Protein AF-A0A7J6HHI7-F1 (afdb_monomer_lite)

Radius of gyration: 23.5 Å; chains: 1; bounding box: 49×35×71 Å

Organism: Cannabis sativa (NCBI:txid3483)

Sequence (195 aa):
MAEAFLTVLLENLSSLLQNQIGILLGIDKEMQRICSMLSTIVVVIEDAEERQLSDRSIKNWLQKLIDVSSELEDILDDCCEMEAFRLELGNLDKVRRPKEARFANLSGKRNLKRLHLSWNTNENESEDNAKDVLEALAPSTGLTELNIQGYKGCENLSSLPTSIQMLTNLKKLSIEMCPNLEKRCEKEVGAISVY

Structure (mmCIF, N/CA/C/O backbone):
data_AF-A0A7J6HHI7-F1
#
_entry.id   AF-A0A7J6HHI7-F1
#
loop_
_atom_site.group_PDB
_atom_site.id
_atom_site.type_symbol
_atom_site.label_atom_id
_atom_site.label_alt_id
_atom_site.label_comp_id
_atom_site.label_asym_id
_atom_site.label_entity_id
_atom_site.label_seq_id
_atom_site.pdbx_PDB_ins_code
_atom_site.Cartn_x
_atom_site.Cartn_y
_atom_site.Cartn_z
_atom_site.occupancy
_atom_site.B_iso_or_equiv
_atom_site.auth_seq_id
_atom_site.auth_comp_id
_atom_site.auth_asym_id
_atom_site.auth_atom_id
_atom_site.pdbx_PDB_model_num
ATOM 1 N N . MET A 1 1 ? -8.561 -2.346 31.689 1.00 68.56 1 MET A N 1
ATOM 2 C CA . MET A 1 1 ? -9.063 -3.182 30.562 1.00 68.56 1 MET A CA 1
ATOM 3 C C . MET A 1 1 ? -9.510 -2.302 29.402 1.00 68.56 1 MET A C 1
ATOM 5 O O . MET A 1 1 ? -9.099 -2.577 28.285 1.00 68.56 1 MET A O 1
ATOM 9 N N . ALA A 1 2 ? -10.301 -1.255 29.654 1.00 75.00 2 ALA A N 1
ATOM 10 C CA . ALA A 1 2 ? -10.619 -0.212 28.683 1.00 75.00 2 ALA A CA 1
ATOM 11 C C . ALA A 1 2 ? -9.380 0.612 28.293 1.00 75.00 2 ALA A C 1
ATOM 13 O O . ALA A 1 2 ? -9.231 0.940 27.123 1.00 75.00 2 ALA A O 1
ATOM 14 N N . GLU A 1 3 ? -8.478 0.891 29.245 1.00 81.94 3 GLU A N 1
ATOM 15 C CA . GLU A 1 3 ? -7.192 1.560 28.972 1.00 81.94 3 GLU A CA 1
ATOM 16 C C . GLU A 1 3 ? -6.387 0.783 27.919 1.00 81.94 3 GLU A C 1
ATOM 18 O O . GLU A 1 3 ? -6.216 1.273 26.809 1.00 81.94 3 GLU A O 1
ATOM 23 N N . ALA A 1 4 ? -6.013 -0.466 28.216 1.00 80.94 4 ALA A N 1
ATOM 24 C CA . ALA A 1 4 ? -5.242 -1.301 27.297 1.00 80.94 4 ALA A CA 1
ATOM 25 C C . ALA A 1 4 ? -5.872 -1.431 25.897 1.00 80.94 4 ALA A C 1
ATOM 27 O O . ALA A 1 4 ? -5.157 -1.425 24.899 1.00 80.94 4 ALA A O 1
ATOM 28 N N . PHE A 1 5 ? -7.203 -1.523 25.809 1.00 80.06 5 PHE A N 1
ATOM 29 C CA . PHE A 1 5 ? -7.910 -1.582 24.528 1.00 80.06 5 PHE A CA 1
ATOM 30 C C . PHE A 1 5 ? -7.760 -0.280 23.719 1.00 80.06 5 PHE A C 1
ATOM 32 O O . PHE A 1 5 ? -7.419 -0.308 22.538 1.00 80.06 5 PHE A O 1
ATOM 39 N N . LEU A 1 6 ? -7.945 0.877 24.359 1.00 81.62 6 LEU A N 1
ATOM 40 C CA . LEU A 1 6 ? -7.794 2.184 23.710 1.00 81.62 6 LEU A CA 1
ATOM 41 C C . LEU A 1 6 ? -6.336 2.501 23.364 1.00 81.62 6 LEU A C 1
ATOM 43 O O . LEU A 1 6 ? -6.084 3.178 22.366 1.00 81.62 6 LEU A O 1
ATOM 47 N N . THR A 1 7 ? -5.385 1.989 24.145 1.00 82.94 7 THR A N 1
ATOM 48 C CA . THR A 1 7 ? -3.952 2.079 23.852 1.00 82.94 7 THR A CA 1
ATOM 49 C C . THR A 1 7 ? -3.612 1.348 22.550 1.00 82.94 7 THR A C 1
ATOM 51 O O . THR A 1 7 ? -2.959 1.932 21.687 1.00 82.94 7 THR A O 1
ATOM 54 N N . VAL A 1 8 ? -4.143 0.138 22.329 1.00 85.31 8 VAL A N 1
AT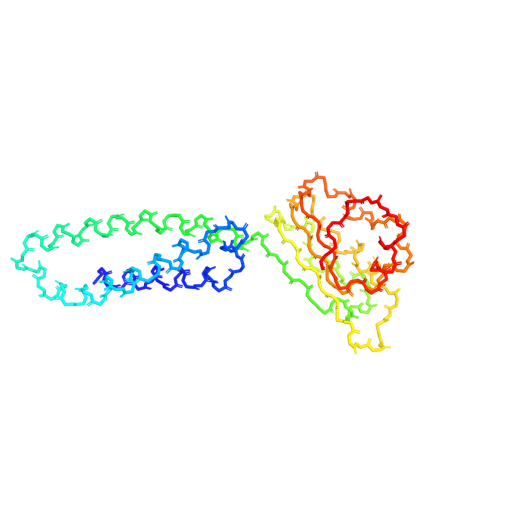OM 55 C CA . VAL A 1 8 ? -3.966 -0.594 21.056 1.00 85.31 8 VAL A CA 1
ATOM 56 C C . VAL A 1 8 ? -4.562 0.178 19.871 1.00 85.31 8 VAL A C 1
ATOM 58 O O . VAL A 1 8 ? -3.922 0.310 18.828 1.00 85.31 8 VAL A O 1
ATOM 61 N N . LEU A 1 9 ? -5.755 0.760 20.024 1.00 83.56 9 LEU A N 1
ATOM 62 C CA . LEU A 1 9 ? -6.358 1.589 18.972 1.00 83.56 9 LEU A CA 1
ATOM 63 C C . LEU A 1 9 ? -5.526 2.836 18.650 1.00 83.56 9 LEU A C 1
ATOM 65 O O . LEU A 1 9 ? -5.404 3.218 17.485 1.00 83.56 9 LEU A O 1
ATOM 69 N N . LEU A 1 10 ? -4.941 3.469 19.670 1.00 84.50 10 LEU A N 1
ATOM 70 C CA . LEU A 1 10 ? -4.061 4.622 19.496 1.00 84.50 10 LEU A CA 1
ATOM 71 C C . LEU A 1 10 ? -2.790 4.247 18.723 1.00 84.50 10 LEU A C 1
ATOM 73 O O . LEU A 1 10 ? -2.366 5.002 17.845 1.00 84.50 10 LEU A O 1
ATOM 77 N N . GLU A 1 11 ? -2.196 3.091 19.022 1.00 84.12 11 GLU A N 1
ATOM 78 C CA . GLU A 1 11 ? -1.048 2.553 18.284 1.00 84.12 11 GLU A CA 1
ATOM 79 C C . GLU A 1 11 ? -1.400 2.275 16.814 1.00 84.12 11 GLU A C 1
ATOM 81 O O . GLU A 1 11 ? -0.669 2.718 15.922 1.00 84.12 11 GLU A O 1
ATOM 86 N N . ASN A 1 12 ? -2.551 1.647 16.547 1.00 80.69 12 ASN A N 1
ATOM 87 C CA . ASN A 1 12 ? -3.030 1.356 15.189 1.00 80.69 12 ASN A CA 1
ATOM 88 C C . ASN A 1 12 ? -3.318 2.627 14.375 1.00 80.69 12 ASN A C 1
ATOM 90 O O . ASN A 1 12 ? -2.929 2.748 13.216 1.00 80.69 12 ASN A O 1
ATOM 94 N N . LEU A 1 13 ? -3.960 3.630 14.971 1.00 79.88 13 LEU A N 1
ATOM 95 C CA . LEU A 1 13 ? -4.176 4.909 14.293 1.00 79.88 13 LEU A CA 1
ATOM 96 C C . LEU A 1 13 ? -2.863 5.660 14.042 1.00 79.88 13 LEU A C 1
ATOM 98 O O . LEU A 1 13 ? -2.702 6.328 13.019 1.00 79.88 13 LEU A O 1
ATOM 102 N N . SER A 1 14 ? -1.914 5.558 14.973 1.00 81.56 14 SER A N 1
ATOM 103 C CA . SER A 1 14 ? -0.604 6.193 14.836 1.00 81.56 14 SER A CA 1
ATOM 104 C C . SER A 1 14 ? 0.209 5.564 13.704 1.00 81.56 14 SER A C 1
ATOM 106 O O . SER A 1 14 ? 0.870 6.294 12.966 1.00 81.56 14 SER A O 1
ATOM 108 N N . SER A 1 15 ? 0.137 4.242 13.520 1.00 77.75 15 SER A N 1
ATOM 109 C CA . SER A 1 15 ? 0.766 3.562 12.381 1.00 77.75 15 SER A CA 1
ATOM 110 C C . SER A 1 15 ? 0.099 3.947 11.051 1.00 77.75 15 SER A C 1
ATOM 112 O O . SER A 1 15 ? 0.801 4.284 10.097 1.00 77.75 15 SER A O 1
ATOM 114 N N . LEU A 1 16 ? -1.237 4.039 11.001 1.00 69.56 16 LEU A N 1
ATOM 115 C CA . LEU A 1 16 ? -1.966 4.511 9.814 1.00 69.56 16 LEU A CA 1
ATOM 116 C C . LEU A 1 16 ? -1.609 5.950 9.421 1.00 69.56 16 LEU A C 1
ATOM 118 O O . LEU A 1 16 ? -1.540 6.252 8.231 1.00 69.56 16 LEU A O 1
ATOM 122 N N . LEU A 1 17 ? -1.352 6.830 10.395 1.00 69.94 17 LEU A N 1
ATOM 123 C CA . LEU A 1 17 ? -0.867 8.196 10.158 1.00 69.94 17 LEU A CA 1
ATOM 124 C C . LEU A 1 17 ? 0.577 8.239 9.649 1.00 69.94 17 LEU A C 1
ATOM 126 O O . LEU A 1 17 ? 0.933 9.136 8.884 1.00 69.94 17 LEU A O 1
ATOM 130 N N . GLN A 1 18 ? 1.416 7.298 10.084 1.00 70.12 18 GLN A N 1
ATOM 131 C CA . GLN A 1 18 ? 2.777 7.145 9.563 1.00 70.12 18 GLN A CA 1
ATOM 132 C C . GLN A 1 18 ? 2.765 6.616 8.122 1.00 70.12 18 GLN A C 1
ATOM 134 O O . GLN A 1 18 ? 3.682 6.898 7.346 1.00 70.12 18 GLN A O 1
ATOM 139 N N . ASN A 1 19 ? 1.700 5.914 7.737 1.00 63.47 19 ASN A N 1
ATOM 140 C CA . ASN A 1 19 ? 1.480 5.426 6.387 1.00 63.47 19 ASN A CA 1
ATOM 141 C C . ASN A 1 19 ? 0.822 6.506 5.500 1.00 63.47 19 ASN A C 1
ATOM 143 O O . ASN A 1 19 ? -0.044 7.269 5.911 1.00 63.47 19 ASN A O 1
ATOM 147 N N . GLN A 1 20 ? 1.181 6.567 4.212 1.00 59.59 20 GLN A N 1
ATOM 148 C CA . GLN A 1 20 ? 0.647 7.586 3.280 1.00 59.59 20 GLN A CA 1
ATOM 149 C C . GLN A 1 20 ? -0.850 7.405 2.925 1.00 59.59 20 GLN A C 1
ATOM 151 O O . GLN A 1 20 ? -1.389 8.140 2.098 1.00 59.59 20 GLN A O 1
ATOM 156 N N . ILE A 1 21 ? -1.537 6.417 3.508 1.00 60.09 21 ILE A N 1
ATOM 157 C CA . ILE A 1 21 ? -2.932 6.079 3.183 1.00 60.09 21 ILE A CA 1
ATOM 158 C C . ILE A 1 21 ? -3.898 7.165 3.653 1.00 60.09 21 ILE A C 1
ATOM 160 O O . ILE A 1 21 ? -4.785 7.538 2.884 1.00 60.09 21 ILE A O 1
ATOM 164 N N . GLY A 1 22 ? -3.700 7.712 4.857 1.00 59.28 22 GLY A N 1
ATOM 165 C CA . GLY A 1 22 ? -4.539 8.798 5.375 1.00 59.28 22 GLY A CA 1
ATOM 166 C C . GLY A 1 22 ? -4.507 10.038 4.475 1.00 59.28 22 GLY A C 1
ATOM 167 O O . GLY A 1 22 ? -5.551 10.613 4.177 1.00 59.28 22 GLY A O 1
ATOM 168 N N . ILE A 1 23 ? -3.3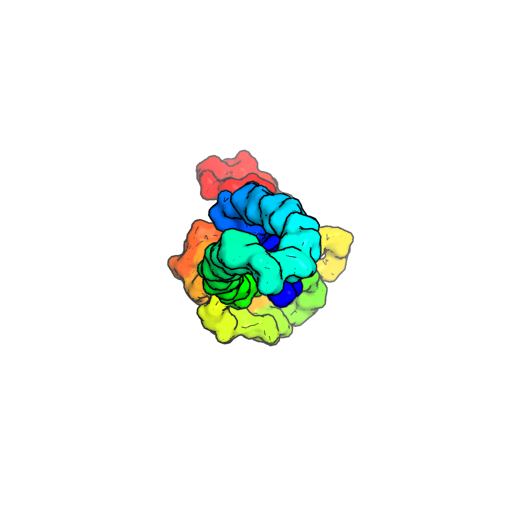25 10.375 3.944 1.00 62.00 23 ILE A N 1
ATOM 169 C CA . ILE A 1 23 ? -3.126 11.482 2.991 1.00 62.00 23 ILE A CA 1
ATOM 170 C C . ILE A 1 23 ? -3.838 11.195 1.664 1.00 62.00 23 ILE A C 1
ATOM 172 O O . ILE A 1 23 ? -4.467 12.074 1.080 1.00 62.00 23 ILE A O 1
ATOM 176 N N . LEU A 1 24 ? -3.757 9.955 1.180 1.00 55.94 24 LEU A N 1
ATOM 177 C CA . LEU A 1 24 ? -4.352 9.559 -0.093 1.00 55.94 24 LEU A CA 1
ATOM 178 C C . LEU A 1 24 ? -5.888 9.577 -0.066 1.00 55.94 24 LEU A C 1
ATOM 180 O O . LEU A 1 24 ? -6.512 9.903 -1.075 1.00 55.94 24 LEU A O 1
ATOM 184 N N . LEU A 1 25 ? -6.485 9.219 1.073 1.00 62.16 25 LEU A N 1
ATOM 185 C CA . LEU A 1 25 ? -7.934 9.248 1.289 1.00 62.16 25 LEU A CA 1
ATOM 186 C C . LEU A 1 25 ? -8.445 10.615 1.766 1.00 62.16 25 LEU A C 1
ATOM 188 O O . LEU A 1 25 ? -9.656 10.822 1.808 1.00 62.16 25 LEU A O 1
ATOM 192 N N . GLY A 1 26 ? -7.541 11.547 2.088 1.00 66.62 26 GLY A N 1
ATOM 193 C CA . GLY A 1 26 ? -7.874 12.889 2.566 1.00 66.62 26 GLY A CA 1
ATOM 194 C C . GLY A 1 26 ? -8.484 12.913 3.968 1.00 66.62 26 GLY A C 1
ATOM 195 O O . GLY A 1 26 ? -9.305 13.782 4.241 1.00 66.62 26 GLY A O 1
ATOM 196 N N . ILE A 1 27 ? -8.119 11.949 4.820 1.00 71.69 27 ILE A N 1
ATOM 197 C CA . ILE A 1 27 ? -8.630 11.784 6.196 1.00 71.69 27 ILE A CA 1
ATOM 198 C C . ILE A 1 27 ? -7.537 11.967 7.261 1.00 71.69 27 ILE A C 1
ATOM 200 O O . ILE A 1 27 ? -7.734 11.646 8.432 1.00 71.69 27 ILE A O 1
ATOM 204 N N . ASP A 1 28 ? -6.356 12.451 6.869 1.00 70.88 28 ASP A N 1
ATOM 205 C CA . ASP A 1 28 ? -5.193 12.626 7.743 1.00 70.88 28 ASP A CA 1
ATOM 206 C C . ASP A 1 28 ? -5.482 13.565 8.926 1.00 70.88 28 ASP A C 1
ATOM 208 O O . ASP A 1 28 ? -5.078 13.293 10.059 1.00 70.88 28 ASP A O 1
ATOM 212 N N . LYS A 1 29 ? -6.243 14.639 8.689 1.00 78.94 29 LYS A N 1
ATOM 213 C CA . LYS A 1 29 ? -6.617 15.612 9.725 1.00 78.94 29 LYS A CA 1
ATOM 214 C C . LYS A 1 29 ? -7.607 15.025 10.722 1.00 78.94 29 LYS A C 1
ATOM 216 O O . LYS A 1 29 ? -7.476 15.240 11.928 1.00 78.94 29 LYS A O 1
ATOM 221 N N . GLU A 1 30 ? -8.598 14.292 10.230 1.00 81.44 30 GLU A N 1
ATOM 222 C CA . GLU A 1 30 ? -9.598 13.596 11.030 1.00 81.44 30 GLU A CA 1
ATOM 223 C C . GLU A 1 30 ? -8.933 12.533 11.909 1.00 81.44 30 GLU A C 1
ATOM 225 O O . GLU A 1 30 ? -9.179 12.504 13.115 1.00 81.44 30 GLU A O 1
ATOM 230 N N . MET A 1 31 ? -8.019 11.735 11.348 1.00 78.75 31 MET A N 1
ATOM 231 C CA . MET A 1 31 ? -7.244 10.739 12.096 1.00 78.75 31 MET A CA 1
ATOM 232 C C . MET A 1 31 ? -6.377 11.382 13.187 1.00 78.75 31 MET A C 1
ATOM 234 O O . MET A 1 31 ? -6.431 10.952 14.339 1.00 78.75 31 MET A O 1
ATOM 238 N N . GLN A 1 32 ? -5.643 12.461 12.882 1.00 80.00 32 GLN A N 1
ATOM 239 C CA . GLN A 1 32 ? -4.857 13.194 13.888 1.00 80.00 32 GLN A CA 1
ATOM 240 C C . GLN A 1 32 ? -5.726 13.728 15.029 1.00 80.00 32 GLN A C 1
ATOM 242 O O . GLN A 1 32 ? -5.348 13.655 16.203 1.00 80.00 32 GLN A O 1
ATOM 247 N N . ARG A 1 33 ? -6.910 14.251 14.697 1.00 84.94 33 ARG A N 1
ATOM 248 C CA . ARG A 1 33 ? -7.868 14.732 15.691 1.00 84.94 33 ARG A CA 1
ATOM 249 C C . ARG A 1 33 ? -8.359 13.596 16.591 1.00 84.94 33 ARG A C 1
ATOM 251 O O . ARG A 1 33 ? -8.422 13.793 17.804 1.00 84.94 33 ARG A O 1
ATOM 258 N N . ILE A 1 34 ? -8.676 12.431 16.023 1.00 83.06 34 ILE A N 1
ATOM 259 C CA . ILE A 1 34 ? -9.105 11.251 16.787 1.00 83.06 34 ILE A CA 1
ATOM 260 C C . ILE A 1 34 ? -7.976 10.769 17.708 1.00 83.06 34 ILE A C 1
ATOM 262 O O . ILE A 1 34 ? -8.229 10.592 18.897 1.00 83.06 34 ILE A O 1
ATOM 266 N N . CYS A 1 35 ? -6.728 10.668 17.231 1.00 83.12 35 CYS A N 1
ATOM 267 C CA . CYS A 1 35 ? -5.578 10.320 18.079 1.00 83.12 35 CYS A CA 1
ATOM 268 C C . CYS A 1 35 ? -5.409 11.278 19.260 1.00 83.12 35 CYS A C 1
ATOM 270 O O . CYS A 1 35 ? -5.196 10.847 20.391 1.00 83.12 35 CYS A O 1
ATOM 272 N N . SER A 1 36 ? -5.530 12.587 19.020 1.00 85.38 36 SER A N 1
ATOM 273 C CA . SER A 1 36 ? -5.420 13.591 20.082 1.00 85.38 36 SER A CA 1
ATOM 274 C C . SER A 1 36 ? -6.531 13.446 21.132 1.00 85.38 36 SER A C 1
ATOM 276 O O . SER A 1 36 ? -6.266 13.534 22.336 1.00 85.38 36 SER A O 1
ATOM 278 N N . MET A 1 37 ? -7.764 13.174 20.694 1.00 82.81 37 MET A N 1
ATOM 279 C CA . MET A 1 37 ? -8.890 12.925 21.596 1.00 82.81 37 MET A CA 1
ATOM 280 C C . MET A 1 37 ? -8.708 11.629 22.390 1.00 82.81 37 MET A C 1
ATOM 282 O O . MET A 1 37 ? -8.868 11.651 23.607 1.00 82.81 37 MET A O 1
ATOM 286 N N . LEU A 1 38 ? -8.335 10.526 21.734 1.00 82.12 38 LEU A N 1
ATOM 287 C CA . LEU A 1 38 ? -8.094 9.237 22.385 1.00 82.12 38 LEU A CA 1
ATOM 288 C C . LEU A 1 38 ? -6.951 9.320 23.394 1.00 82.12 38 LEU A C 1
ATOM 290 O O . LEU A 1 38 ? -7.110 8.852 24.514 1.00 82.12 38 LEU A O 1
ATOM 294 N N . SER A 1 39 ? -5.855 10.000 23.054 1.00 84.25 39 SER A N 1
ATOM 295 C CA . SER A 1 39 ? -4.748 10.244 23.983 1.00 84.25 39 SER A CA 1
ATOM 296 C C . SER A 1 39 ? -5.214 10.988 25.238 1.00 84.25 39 SER A C 1
ATOM 298 O O . SER A 1 39 ? -4.842 10.613 26.345 1.00 84.25 39 SER A O 1
ATOM 300 N N . THR A 1 40 ? -6.087 11.989 25.085 1.00 84.62 40 THR A N 1
ATOM 301 C CA . THR A 1 40 ? -6.677 12.686 26.238 1.00 84.62 40 THR A CA 1
ATOM 302 C C . THR A 1 40 ? -7.562 11.747 27.055 1.00 84.62 40 THR A C 1
ATOM 304 O O . THR A 1 40 ? -7.494 11.761 28.277 1.00 84.62 40 THR A O 1
ATOM 307 N N . ILE A 1 41 ? -8.384 10.931 26.391 1.00 82.31 41 ILE A N 1
ATOM 308 C CA . ILE A 1 41 ? -9.334 10.012 27.026 1.00 82.31 41 ILE A CA 1
ATOM 309 C C . ILE A 1 41 ? -8.616 8.900 27.804 1.00 82.31 41 ILE A C 1
ATOM 311 O O . ILE A 1 41 ? -9.022 8.618 28.928 1.00 82.31 41 ILE A O 1
ATOM 315 N N . VAL A 1 42 ? -7.542 8.318 27.258 1.00 81.00 42 VAL A N 1
ATOM 316 C CA . VAL A 1 42 ? -6.731 7.276 27.919 1.00 81.00 42 VAL A CA 1
ATOM 317 C C . VAL A 1 42 ? -6.217 7.761 29.277 1.00 81.00 42 VAL A C 1
ATOM 319 O O . VAL A 1 42 ? -6.383 7.054 30.268 1.00 81.00 42 VAL A O 1
ATOM 322 N N . VAL A 1 43 ? -5.732 9.007 29.360 1.00 79.06 43 VAL A N 1
ATOM 323 C CA . VAL A 1 43 ? -5.264 9.614 30.623 1.00 79.06 43 VAL A CA 1
ATOM 324 C C . VAL A 1 43 ? -6.374 9.672 31.678 1.00 79.06 43 VAL A C 1
ATOM 326 O O . VAL A 1 43 ? -6.124 9.444 32.856 1.00 79.06 43 VAL A O 1
ATOM 329 N N . VAL A 1 44 ? -7.619 9.958 31.282 1.00 81.25 44 VAL A N 1
ATOM 330 C CA . VAL A 1 44 ? -8.742 10.027 32.238 1.00 81.25 44 VAL A CA 1
ATOM 331 C C . VAL A 1 44 ? -9.259 8.635 32.621 1.00 81.25 44 VAL A C 1
ATOM 333 O O . VAL A 1 44 ? -9.904 8.478 33.657 1.00 81.25 44 VAL A O 1
ATOM 336 N N . ILE A 1 45 ? -9.013 7.620 31.790 1.00 77.88 45 ILE A N 1
ATOM 337 C CA . ILE A 1 45 ? -9.481 6.251 32.027 1.00 77.88 45 ILE A CA 1
ATOM 338 C C . ILE A 1 45 ? -8.619 5.525 33.040 1.00 77.88 45 ILE A C 1
ATOM 340 O O . ILE A 1 45 ? -9.187 4.785 33.839 1.00 77.88 45 ILE A O 1
ATOM 344 N N . GLU A 1 46 ? -7.310 5.776 33.073 1.00 75.81 46 GLU A N 1
ATOM 345 C CA . GLU A 1 46 ? -6.444 5.273 34.147 1.00 75.81 46 GLU A CA 1
ATOM 346 C C . GLU A 1 46 ? -7.025 5.638 35.527 1.00 75.81 46 GLU A C 1
ATOM 348 O O . GLU A 1 46 ? -7.267 4.759 36.356 1.00 75.81 46 GLU A O 1
ATOM 353 N N . ASP A 1 47 ? -7.398 6.907 35.721 1.00 76.25 47 ASP A N 1
ATOM 354 C CA . ASP A 1 47 ? -8.015 7.399 36.962 1.00 76.25 47 ASP A CA 1
ATOM 355 C C . ASP A 1 47 ? -9.448 6.871 37.192 1.00 76.25 47 ASP A C 1
ATOM 357 O O . ASP A 1 47 ? -9.910 6.724 38.333 1.00 76.25 47 ASP A O 1
ATOM 361 N N . ALA A 1 48 ? -10.204 6.632 36.116 1.00 78.12 48 ALA A N 1
ATOM 362 C CA . ALA A 1 48 ? -11.600 6.205 36.189 1.00 78.12 48 ALA A CA 1
ATOM 363 C C . ALA A 1 48 ? -11.757 4.694 36.429 1.00 78.12 48 ALA A C 1
ATOM 365 O O . ALA A 1 48 ? -12.711 4.283 37.102 1.00 78.12 48 ALA A O 1
ATOM 366 N N . GLU A 1 49 ? -10.841 3.859 35.928 1.00 76.06 49 GLU A N 1
ATOM 367 C CA . GLU A 1 49 ? -10.881 2.404 36.114 1.00 76.06 49 GLU A CA 1
ATOM 368 C C . GLU A 1 49 ? -10.727 2.009 37.585 1.00 76.06 49 GLU A C 1
ATOM 370 O O . GLU A 1 49 ? -11.421 1.096 38.041 1.00 76.06 49 GLU A O 1
ATOM 375 N N . GLU A 1 50 ? -9.929 2.743 38.365 1.00 75.69 50 GLU A N 1
ATOM 376 C CA . GLU A 1 50 ? -9.801 2.525 39.813 1.00 75.69 50 GLU A CA 1
ATOM 377 C C . GLU A 1 50 ? -11.125 2.751 40.567 1.00 75.69 50 GLU A C 1
ATOM 379 O O . GLU A 1 50 ? -11.360 2.182 41.636 1.00 75.69 50 GLU A O 1
ATOM 384 N N . ARG A 1 51 ? -12.031 3.562 40.003 1.00 72.69 51 ARG A N 1
ATOM 385 C CA . ARG A 1 51 ? -13.299 3.972 40.632 1.00 72.69 51 ARG A CA 1
ATOM 386 C C . ARG A 1 51 ? -14.525 3.241 40.080 1.00 72.69 51 ARG A C 1
ATOM 388 O O . ARG A 1 51 ? -15.604 3.333 40.673 1.00 72.69 51 ARG A O 1
ATOM 395 N N . GLN A 1 52 ? -14.386 2.472 38.994 1.00 69.31 52 GLN A N 1
ATOM 396 C CA . GLN A 1 52 ? -15.529 1.851 38.305 1.00 69.31 52 GLN A CA 1
ATOM 397 C C . GLN A 1 52 ? -16.261 0.784 39.134 1.00 69.31 52 GLN A C 1
ATOM 399 O O . GLN A 1 52 ? -17.430 0.496 38.879 1.00 69.31 52 GLN A O 1
ATOM 404 N N . LEU A 1 53 ? -15.583 0.168 40.111 1.00 65.50 53 LEU A N 1
ATOM 405 C CA . LEU A 1 53 ? -16.154 -0.901 40.942 1.00 65.50 53 LEU A CA 1
ATOM 406 C C . LEU A 1 53 ? -17.284 -0.393 41.852 1.00 65.50 53 LEU A C 1
ATOM 408 O O . LEU A 1 53 ? -18.141 -1.174 42.267 1.00 65.50 53 LEU A O 1
ATOM 412 N N . SER A 1 54 ? -17.302 0.913 42.124 1.00 76.12 54 SER A N 1
ATOM 413 C CA . SER A 1 54 ? -18.184 1.548 43.107 1.00 76.12 54 SER A CA 1
ATOM 414 C C . SER A 1 54 ? -19.289 2.393 42.465 1.00 76.12 54 SER A C 1
ATOM 416 O O . SER A 1 54 ? -20.346 2.579 43.069 1.00 76.12 54 SER A O 1
ATOM 418 N N . ASP A 1 55 ? -19.070 2.902 41.248 1.00 81.62 55 ASP A N 1
ATOM 419 C CA . ASP A 1 55 ? -19.962 3.863 40.595 1.00 81.62 55 ASP A CA 1
ATOM 420 C C . ASP A 1 55 ? -20.578 3.296 39.306 1.00 81.62 55 ASP A C 1
ATOM 422 O O . ASP A 1 55 ? -19.919 3.088 38.282 1.00 81.62 55 ASP A O 1
ATOM 426 N N . ARG A 1 56 ? -21.899 3.083 39.345 1.00 81.38 56 ARG A N 1
ATOM 427 C CA . ARG A 1 56 ? -22.671 2.587 38.197 1.00 81.38 56 ARG A CA 1
ATOM 428 C C . ARG A 1 56 ? -22.672 3.544 37.002 1.00 81.38 56 ARG A C 1
ATOM 430 O O . ARG A 1 56 ? -22.816 3.072 35.875 1.00 81.38 56 ARG A O 1
ATOM 437 N N . SER A 1 57 ? -22.528 4.847 37.222 1.00 81.38 57 SER A N 1
ATOM 438 C CA . SER A 1 57 ? -22.479 5.851 36.155 1.00 81.38 57 SER A CA 1
ATOM 439 C C . SER A 1 57 ? -21.148 5.785 35.412 1.00 81.38 57 SER A C 1
ATOM 441 O O . SER A 1 57 ? -21.150 5.792 34.183 1.00 81.38 57 SER A O 1
ATOM 443 N N . ILE A 1 58 ? -20.036 5.625 36.144 1.00 81.69 58 ILE A N 1
ATOM 444 C CA . ILE A 1 58 ? -18.697 5.427 35.561 1.00 81.69 58 ILE A CA 1
ATOM 445 C C . ILE A 1 58 ? -18.673 4.138 34.740 1.00 81.69 58 ILE A C 1
ATOM 447 O O . ILE A 1 58 ? -18.256 4.153 33.587 1.00 81.69 58 ILE A O 1
ATOM 451 N N . LYS A 1 59 ? -19.219 3.042 35.281 1.00 79.56 59 LYS A N 1
ATOM 452 C CA . LYS A 1 59 ? -19.316 1.769 34.554 1.00 79.56 59 LYS A CA 1
ATOM 453 C C . LYS A 1 59 ? -20.112 1.887 33.245 1.00 79.56 59 LYS A C 1
ATOM 455 O O . LYS A 1 59 ? -19.704 1.341 32.228 1.00 79.56 59 LYS A O 1
ATOM 460 N N . ASN A 1 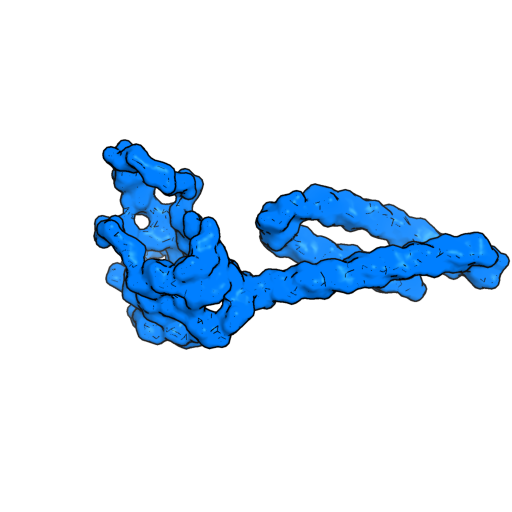60 ? -21.247 2.590 33.262 1.00 82.38 60 ASN A N 1
ATOM 461 C CA . ASN A 1 60 ? -22.066 2.810 32.062 1.00 82.38 60 ASN A CA 1
ATOM 462 C C . ASN A 1 60 ? -21.328 3.671 31.023 1.00 82.38 60 ASN A C 1
ATOM 464 O O . ASN A 1 60 ? -21.338 3.358 29.837 1.00 82.38 60 ASN A O 1
ATOM 468 N N . TRP A 1 61 ? -20.657 4.736 31.468 1.00 85.94 61 TRP A N 1
ATOM 469 C CA . TRP A 1 61 ? -19.875 5.595 30.582 1.00 85.94 61 TRP A CA 1
ATOM 470 C C . TRP A 1 61 ? -18.701 4.846 29.931 1.00 85.94 61 TRP A C 1
ATOM 472 O O . TRP A 1 61 ? -18.547 4.929 28.714 1.00 85.94 61 TRP A O 1
ATOM 482 N N . LEU A 1 62 ? -17.948 4.051 30.703 1.00 82.06 62 LEU A N 1
ATOM 483 C CA . LEU A 1 62 ? -16.856 3.217 30.185 1.00 82.06 62 LEU A CA 1
ATOM 484 C C . LEU A 1 62 ? -17.353 2.185 29.166 1.00 82.06 62 LEU A C 1
ATOM 486 O O . LEU A 1 62 ? -16.709 1.998 28.140 1.00 82.06 62 LEU A O 1
ATOM 490 N N . GLN A 1 63 ? -18.515 1.563 29.396 1.00 83.56 63 GLN A N 1
ATOM 491 C CA . GLN A 1 63 ? -19.068 0.599 28.441 1.00 83.56 63 GLN A CA 1
ATOM 492 C C . GLN A 1 63 ? -19.414 1.251 27.099 1.00 83.56 63 GLN A C 1
ATOM 494 O O . GLN A 1 63 ? -19.041 0.728 26.060 1.00 83.56 63 GLN A O 1
ATOM 499 N N . LYS A 1 64 ? -20.059 2.423 27.106 1.00 85.00 64 LYS A N 1
ATOM 500 C CA . LYS A 1 64 ? -20.380 3.141 25.860 1.00 85.00 64 LYS A CA 1
ATOM 501 C C . LYS A 1 64 ? -19.137 3.543 25.082 1.00 85.00 64 LYS A C 1
ATOM 503 O O . LYS A 1 64 ? -19.162 3.581 23.858 1.00 85.00 64 LYS A O 1
ATOM 508 N N . LEU A 1 65 ? -18.075 3.894 25.799 1.00 83.12 65 LEU A N 1
ATOM 509 C CA . LEU A 1 65 ? -16.807 4.206 25.169 1.00 83.12 65 LEU A CA 1
ATOM 510 C C . LEU A 1 65 ? -16.193 2.962 24.521 1.00 83.12 65 LEU A C 1
ATOM 512 O O . LEU A 1 65 ? -15.736 3.063 23.388 1.00 83.12 65 LEU A O 1
ATOM 516 N N . ILE A 1 66 ? -16.238 1.813 25.209 1.00 79.06 66 ILE A N 1
ATOM 517 C CA . ILE A 1 66 ? -15.822 0.524 24.645 1.00 79.06 66 ILE A CA 1
ATOM 518 C C . ILE A 1 66 ? -16.622 0.226 23.371 1.00 79.06 66 ILE A C 1
ATOM 520 O O . ILE A 1 66 ? -16.015 -0.051 22.343 1.00 79.06 66 ILE A O 1
ATOM 524 N N . ASP A 1 67 ? -17.948 0.375 23.404 1.00 83.38 67 ASP A N 1
ATOM 525 C CA . ASP A 1 67 ? -18.813 0.099 22.251 1.00 83.38 67 ASP A CA 1
ATOM 526 C C . ASP A 1 67 ? -18.423 0.959 21.028 1.00 83.38 67 ASP A C 1
ATOM 528 O O . ASP A 1 67 ? -18.206 0.432 19.940 1.00 83.38 67 ASP A O 1
ATOM 532 N N . VAL A 1 68 ? -18.229 2.273 21.216 1.00 81.94 68 VAL A N 1
ATOM 533 C CA . VAL A 1 68 ? -17.782 3.184 20.139 1.00 81.94 68 VAL A CA 1
ATOM 534 C C . VAL A 1 68 ? -16.368 2.846 19.657 1.00 81.94 68 VAL A C 1
ATOM 536 O O . VAL A 1 68 ? -16.048 3.015 18.483 1.00 81.94 68 VAL A O 1
ATOM 539 N N . SER A 1 69 ? -15.497 2.382 20.552 1.00 76.31 69 SER A N 1
ATOM 540 C CA . SER A 1 69 ? -14.131 2.009 20.190 1.00 76.31 69 SER A CA 1
ATOM 541 C C . SER A 1 69 ? -14.054 0.681 19.428 1.00 76.31 69 SER A C 1
ATOM 543 O O . SER A 1 69 ? -13.184 0.536 18.577 1.00 76.31 69 SER A O 1
ATOM 545 N N . SER A 1 70 ? -14.996 -0.241 19.648 1.00 79.81 70 SER A N 1
ATOM 546 C CA . SER A 1 70 ? -15.142 -1.448 18.828 1.00 79.81 70 SER A CA 1
ATOM 547 C C . SER A 1 70 ? -15.612 -1.119 17.409 1.00 79.81 70 SER A C 1
ATOM 549 O O . SER A 1 70 ? -15.075 -1.666 16.456 1.00 79.81 70 SER A O 1
ATOM 551 N N . GLU A 1 71 ? -16.534 -0.163 17.239 1.00 84.75 71 GLU A N 1
ATOM 552 C CA . GLU A 1 71 ? -16.922 0.310 15.896 1.00 84.75 71 GLU A CA 1
ATOM 553 C C . GLU A 1 71 ? -15.735 0.924 15.134 1.00 84.75 71 GLU A C 1
ATOM 555 O O . GLU A 1 71 ? -15.638 0.818 13.913 1.00 84.75 71 GLU A O 1
ATOM 560 N N . LEU A 1 72 ? -14.819 1.578 15.853 1.00 81.31 72 LEU A N 1
ATOM 561 C CA . LEU A 1 72 ? -13.593 2.108 15.270 1.00 81.31 72 LEU A CA 1
ATOM 562 C C . LEU A 1 72 ? -12.622 0.990 14.863 1.00 81.31 72 LEU A C 1
ATOM 564 O O . LEU A 1 72 ? -12.004 1.118 13.813 1.00 81.31 72 LEU A O 1
ATOM 568 N N . GLU A 1 73 ? -12.485 -0.077 15.653 1.00 81.00 73 GLU A N 1
ATOM 569 C CA . GLU A 1 73 ? -11.647 -1.241 15.321 1.00 81.00 73 GLU A CA 1
ATOM 570 C C . GLU A 1 73 ? -12.071 -1.875 13.990 1.00 81.00 73 GLU A C 1
ATOM 572 O O . GLU A 1 73 ? -11.232 -2.031 13.108 1.00 81.00 73 GLU A O 1
ATOM 577 N N . ASP A 1 74 ? -13.374 -2.101 13.793 1.00 82.56 74 ASP A N 1
ATOM 578 C CA . ASP A 1 74 ? -13.915 -2.644 12.539 1.00 82.56 74 ASP A CA 1
ATOM 579 C C . ASP A 1 74 ? -13.548 -1.761 11.325 1.00 82.56 74 ASP A C 1
ATOM 581 O O . ASP A 1 74 ? -13.145 -2.249 10.269 1.00 82.56 74 ASP A O 1
ATOM 585 N N . ILE A 1 75 ? -13.632 -0.433 11.478 1.00 77.69 75 ILE A N 1
ATOM 586 C CA . ILE A 1 75 ? -13.244 0.524 10.427 1.00 77.69 75 ILE A CA 1
ATOM 587 C C . ILE A 1 75 ? -11.728 0.493 10.184 1.00 77.69 75 ILE A C 1
ATOM 589 O O . ILE A 1 75 ? -11.270 0.654 9.049 1.00 77.69 75 ILE A O 1
ATOM 593 N N . LEU A 1 76 ? -10.931 0.331 11.242 1.00 73.81 76 LEU A N 1
ATOM 594 C CA . LEU A 1 76 ? -9.478 0.255 11.131 1.00 73.81 76 LEU A CA 1
ATOM 595 C C . LEU A 1 76 ? -9.038 -1.030 10.441 1.00 73.81 76 LEU A C 1
ATOM 597 O O . LEU A 1 76 ? -8.116 -0.969 9.631 1.00 73.81 76 LEU A O 1
ATOM 601 N N . ASP A 1 77 ? -9.709 -2.148 10.688 1.00 75.56 77 ASP A N 1
ATOM 602 C CA . ASP A 1 77 ? -9.454 -3.407 9.996 1.00 75.56 77 ASP A CA 1
ATOM 603 C C . ASP A 1 77 ? -9.706 -3.269 8.486 1.00 75.56 77 ASP A C 1
ATOM 605 O O . ASP A 1 77 ? -8.827 -3.606 7.684 1.00 75.56 77 ASP A O 1
ATOM 609 N N . ASP A 1 78 ? -10.815 -2.635 8.087 1.00 72.25 78 ASP A N 1
ATOM 610 C CA . ASP A 1 78 ? -11.095 -2.295 6.683 1.00 72.25 78 ASP A CA 1
ATOM 611 C C . ASP A 1 78 ? -9.991 -1.399 6.069 1.00 72.25 78 ASP A C 1
ATOM 613 O O . ASP A 1 78 ? -9.604 -1.548 4.902 1.00 72.25 78 ASP A O 1
ATOM 617 N N . CYS A 1 79 ? -9.439 -0.461 6.849 1.00 66.31 79 CYS A N 1
ATOM 618 C CA . CYS A 1 79 ? -8.320 0.388 6.430 1.00 66.31 79 CYS A CA 1
ATOM 619 C C . CYS A 1 79 ? -6.988 -0.378 6.330 1.00 66.31 79 CYS A C 1
ATOM 621 O O . CYS A 1 79 ? -6.212 -0.130 5.403 1.00 66.31 79 CYS A O 1
ATOM 623 N N . CYS A 1 80 ? -6.714 -1.311 7.239 1.00 63.22 80 CYS A N 1
ATOM 624 C CA . CYS A 1 80 ? -5.519 -2.154 7.232 1.00 63.22 80 CYS A CA 1
ATOM 625 C C . CYS A 1 80 ? -5.516 -3.113 6.034 1.00 63.22 80 CYS A C 1
ATOM 627 O O . CYS A 1 80 ? -4.477 -3.313 5.398 1.00 63.22 80 CYS A O 1
ATOM 629 N N . GLU A 1 81 ? -6.679 -3.627 5.617 1.00 61.03 81 GLU A N 1
ATOM 630 C CA . GLU A 1 81 ? -6.798 -4.363 4.352 1.00 61.03 81 GLU A CA 1
ATOM 631 C C . GLU A 1 81 ? -6.331 -3.519 3.149 1.00 61.03 81 GLU A C 1
ATOM 633 O O . GLU A 1 81 ? -5.781 -4.058 2.180 1.00 61.03 81 GLU A O 1
ATOM 638 N N . MET A 1 82 ? -6.433 -2.182 3.228 1.00 59.16 82 MET A N 1
ATOM 639 C CA . MET A 1 82 ? -5.928 -1.280 2.190 1.00 59.16 82 MET A CA 1
ATOM 640 C C . MET A 1 82 ? -4.402 -1.153 2.110 1.00 59.16 82 MET A C 1
ATOM 642 O O . MET A 1 82 ? -3.879 -0.730 1.066 1.00 59.16 82 MET A O 1
ATOM 646 N N . GLU A 1 83 ? -3.668 -1.527 3.157 1.00 53.12 83 GLU A N 1
ATOM 647 C CA . GLU A 1 83 ? -2.199 -1.575 3.158 1.00 53.12 83 GLU A CA 1
ATOM 648 C C . GLU A 1 83 ? -1.672 -2.731 2.311 1.00 53.12 83 GLU A C 1
ATOM 650 O O . GLU A 1 83 ? -0.724 -2.550 1.542 1.00 53.12 83 GLU A O 1
ATOM 655 N N . ALA A 1 84 ? -2.368 -3.873 2.323 1.00 59.88 84 ALA A N 1
ATOM 656 C CA . ALA A 1 84 ? -2.063 -5.027 1.475 1.00 59.88 84 ALA A CA 1
ATOM 657 C C . ALA A 1 84 ? -2.208 -4.732 -0.034 1.00 59.88 84 ALA A C 1
ATOM 659 O O . ALA A 1 84 ? -1.783 -5.522 -0.885 1.00 59.88 84 ALA A O 1
ATOM 660 N N . PHE A 1 85 ? -2.791 -3.583 -0.389 1.00 71.69 85 PHE A N 1
ATOM 661 C CA . PHE A 1 85 ? -2.970 -3.135 -1.763 1.00 71.69 85 PHE A CA 1
ATOM 662 C C . PHE A 1 85 ? -1.828 -2.250 -2.285 1.00 71.69 85 PHE A C 1
ATOM 664 O O . PHE A 1 85 ? -1.901 -1.828 -3.444 1.00 71.69 85 PHE A O 1
ATOM 671 N N . ARG A 1 86 ? -0.792 -1.951 -1.482 1.00 80.12 86 ARG A N 1
ATOM 672 C CA . ARG A 1 86 ? 0.359 -1.115 -1.878 1.00 80.12 86 ARG A CA 1
ATOM 673 C C . ARG A 1 86 ? 1.649 -1.927 -1.989 1.00 80.12 86 ARG A C 1
ATOM 675 O O . ARG A 1 86 ? 1.934 -2.774 -1.153 1.00 80.12 86 ARG A O 1
ATOM 682 N N . LEU A 1 87 ? 2.461 -1.632 -3.000 1.00 85.00 87 LEU A N 1
ATOM 683 C CA . LEU A 1 87 ? 3.826 -2.146 -3.113 1.00 85.00 87 LEU A CA 1
ATOM 684 C C . LEU A 1 87 ? 4.765 -1.042 -3.580 1.00 85.00 87 LEU A C 1
ATOM 686 O O . LEU A 1 87 ? 4.448 -0.321 -4.523 1.00 85.00 87 LEU A O 1
ATOM 690 N N . GLU A 1 88 ? 5.940 -0.975 -2.967 1.00 88.44 88 GLU A N 1
ATOM 691 C CA . GLU A 1 88 ? 7.003 -0.057 -3.358 1.00 88.44 88 GLU A CA 1
ATOM 692 C C . GLU A 1 88 ? 8.245 -0.867 -3.745 1.00 88.44 88 GLU A C 1
ATOM 694 O O . GLU A 1 88 ? 8.712 -1.716 -2.985 1.00 88.44 88 GLU A O 1
ATOM 699 N N . LEU A 1 89 ? 8.752 -0.650 -4.958 1.00 86.75 89 LEU A N 1
ATOM 700 C CA . LEU A 1 89 ? 9.978 -1.261 -5.463 1.00 86.75 89 LEU A CA 1
ATOM 701 C C . LEU A 1 89 ? 10.967 -0.153 -5.801 1.00 86.75 89 LEU A C 1
ATOM 703 O O . LEU A 1 89 ? 10.780 0.575 -6.773 1.00 86.75 89 LEU A O 1
ATOM 707 N N . GLY A 1 90 ? 12.016 -0.038 -4.993 1.00 88.62 90 GLY A N 1
ATOM 708 C CA . GLY A 1 90 ? 13.088 0.922 -5.216 1.00 88.62 90 GLY A CA 1
ATOM 709 C C . GLY A 1 90 ? 14.385 0.286 -5.687 1.00 88.62 90 GLY A C 1
ATOM 710 O O . GLY A 1 90 ? 14.532 -0.937 -5.700 1.00 88.62 90 GLY A O 1
ATOM 711 N N . ASN A 1 91 ? 15.346 1.146 -6.024 1.00 86.19 91 ASN A N 1
ATOM 712 C CA . ASN A 1 91 ? 16.660 0.764 -6.547 1.00 86.19 91 ASN A CA 1
ATOM 713 C C . ASN A 1 91 ? 16.573 -0.073 -7.834 1.00 86.19 91 ASN A C 1
ATOM 715 O O . ASN A 1 91 ? 17.377 -0.982 -8.053 1.00 86.19 91 ASN A O 1
ATOM 719 N N . LEU A 1 92 ? 15.576 0.201 -8.679 1.00 87.31 92 LEU A N 1
ATOM 720 C CA . LEU A 1 92 ? 15.385 -0.532 -9.932 1.00 87.31 92 LEU A CA 1
ATOM 721 C C . LEU A 1 92 ? 16.523 -0.284 -10.935 1.00 87.31 92 LEU A C 1
ATOM 723 O O . LEU A 1 92 ? 16.728 -1.089 -11.838 1.00 87.31 92 LEU A O 1
ATOM 727 N N . ASP A 1 93 ? 17.311 0.770 -10.730 1.00 83.81 93 ASP A N 1
ATOM 728 C CA . ASP A 1 93 ? 18.587 1.046 -11.398 1.00 83.81 93 ASP A CA 1
ATOM 729 C C . ASP A 1 93 ? 19.655 -0.031 -11.143 1.00 83.81 93 ASP A C 1
ATOM 731 O O . ASP A 1 93 ? 20.532 -0.232 -11.981 1.00 83.81 93 ASP A O 1
ATOM 735 N N . LYS A 1 94 ? 19.560 -0.776 -10.033 1.00 84.25 94 LYS A N 1
ATOM 736 C CA . LYS A 1 94 ? 20.509 -1.848 -9.679 1.00 84.25 94 LYS A CA 1
ATOM 737 C C . LYS A 1 94 ? 20.180 -3.187 -10.337 1.00 84.25 94 LYS A C 1
ATOM 739 O O . LYS A 1 94 ? 20.957 -4.139 -10.226 1.00 84.25 94 LYS A O 1
ATOM 744 N N . VAL A 1 95 ? 19.041 -3.289 -11.024 1.00 86.06 95 VAL A N 1
ATOM 745 C CA . VAL A 1 95 ? 18.621 -4.509 -11.719 1.00 86.06 95 VAL A CA 1
ATOM 746 C C . VAL A 1 95 ? 19.400 -4.633 -13.029 1.00 86.06 95 VAL A C 1
ATOM 748 O O . VAL A 1 95 ? 18.999 -4.115 -14.066 1.00 86.06 95 VAL A O 1
ATOM 751 N N . ARG A 1 96 ? 20.523 -5.359 -12.999 1.00 83.44 96 ARG A N 1
ATOM 752 C CA . ARG A 1 96 ? 21.379 -5.574 -14.186 1.00 83.44 96 ARG A CA 1
ATOM 753 C C . ARG A 1 96 ? 20.702 -6.409 -15.269 1.00 83.44 96 ARG A C 1
ATOM 755 O O . ARG A 1 96 ? 20.897 -6.196 -16.458 1.00 83.44 96 ARG A O 1
ATOM 762 N N . ARG A 1 97 ? 19.909 -7.408 -14.874 1.00 87.38 97 ARG A N 1
ATOM 763 C CA . ARG A 1 97 ? 19.219 -8.298 -15.815 1.00 87.38 97 ARG A CA 1
ATOM 764 C C . ARG A 1 97 ? 17.720 -8.027 -15.760 1.00 87.38 97 ARG A C 1
ATOM 766 O O . ARG A 1 97 ? 17.084 -8.468 -14.808 1.00 87.38 97 ARG A O 1
ATOM 773 N N . PRO A 1 98 ? 17.110 -7.432 -16.802 1.00 88.75 98 PRO A N 1
ATOM 774 C CA . PRO A 1 98 ? 15.678 -7.123 -16.817 1.00 88.75 98 PRO A CA 1
ATOM 775 C C . PRO A 1 98 ? 14.771 -8.302 -16.460 1.00 88.75 98 PRO A C 1
ATOM 777 O O . PRO A 1 98 ? 13.771 -8.151 -15.767 1.00 88.75 98 PRO A O 1
ATOM 780 N N . LYS A 1 99 ? 15.155 -9.517 -16.867 1.00 88.56 99 LYS A N 1
ATOM 781 C CA . LYS A 1 99 ? 14.411 -10.744 -16.550 1.00 88.56 99 LYS A CA 1
ATOM 782 C C . LYS A 1 99 ? 14.278 -11.003 -15.046 1.00 88.56 99 LYS A C 1
ATOM 784 O O . LYS A 1 99 ? 13.305 -11.639 -14.658 1.00 88.56 99 LYS A O 1
ATOM 789 N N . GLU A 1 100 ? 15.205 -10.524 -14.218 1.00 85.94 100 GLU A N 1
ATOM 790 C CA . GLU A 1 100 ? 15.137 -10.671 -12.760 1.00 85.94 100 GLU A CA 1
ATOM 791 C C . GLU A 1 100 ? 13.988 -9.859 -12.155 1.00 85.94 100 GLU A C 1
ATOM 793 O O . GLU A 1 100 ? 13.403 -10.281 -11.161 1.00 85.94 100 GLU A O 1
ATOM 798 N N . ALA A 1 101 ? 13.558 -8.772 -12.804 1.00 87.81 101 ALA A N 1
ATOM 799 C CA . ALA A 1 101 ? 12.398 -8.002 -12.364 1.00 87.81 101 ALA A CA 1
ATOM 800 C C . ALA A 1 101 ? 11.109 -8.848 -12.324 1.00 87.81 101 ALA A C 1
ATOM 802 O O . ALA A 1 101 ? 10.221 -8.598 -11.509 1.00 87.81 101 ALA A O 1
ATOM 803 N N . ARG A 1 102 ? 11.030 -9.922 -13.127 1.00 87.50 102 ARG A N 1
ATOM 804 C CA . ARG A 1 102 ? 9.901 -10.870 -13.109 1.00 87.50 102 ARG A CA 1
ATOM 805 C C . ARG A 1 102 ? 9.741 -11.588 -11.772 1.00 87.50 102 ARG A C 1
ATOM 807 O O . ARG A 1 102 ? 8.630 -12.002 -11.449 1.00 87.50 102 ARG A O 1
ATOM 814 N N . PHE A 1 103 ? 10.806 -11.718 -10.979 1.00 84.06 103 PHE A N 1
ATOM 815 C CA . PHE A 1 103 ? 10.721 -12.324 -9.649 1.00 84.06 103 PHE A CA 1
ATOM 816 C C . PHE A 1 103 ? 9.877 -11.494 -8.673 1.00 84.06 103 PHE A C 1
ATOM 818 O O . PHE A 1 103 ? 9.355 -12.053 -7.712 1.00 84.06 103 PHE A O 1
ATOM 825 N N . ALA A 1 104 ? 9.642 -10.204 -8.950 1.00 85.00 104 ALA A N 1
ATOM 826 C CA . ALA A 1 104 ? 8.691 -9.393 -8.186 1.00 85.00 104 ALA A CA 1
ATOM 827 C C . ALA A 1 104 ? 7.238 -9.900 -8.301 1.00 85.00 104 ALA A C 1
ATOM 829 O O . ALA A 1 104 ? 6.410 -9.577 -7.441 1.00 85.00 104 ALA A O 1
ATOM 830 N N . ASN A 1 105 ? 6.939 -10.687 -9.348 1.00 85.69 105 ASN A N 1
ATOM 831 C CA . ASN A 1 105 ? 5.668 -11.371 -9.592 1.00 85.69 105 ASN A CA 1
ATOM 832 C C . ASN A 1 105 ? 4.438 -10.453 -9.449 1.00 85.69 105 ASN A C 1
ATOM 834 O O . ASN A 1 105 ? 3.470 -10.781 -8.763 1.00 85.69 105 ASN A O 1
ATOM 838 N N . LEU A 1 106 ? 4.483 -9.267 -10.064 1.00 87.56 106 LEU A N 1
ATOM 839 C CA . LEU A 1 106 ? 3.431 -8.258 -9.901 1.00 87.56 106 LEU A CA 1
ATOM 840 C C . LEU A 1 106 ? 2.090 -8.687 -10.505 1.00 87.56 106 LEU A C 1
ATOM 842 O O . LEU A 1 106 ? 1.042 -8.378 -9.943 1.00 87.56 106 LEU A O 1
ATOM 846 N N . SER A 1 107 ? 2.110 -9.447 -11.599 1.00 87.50 107 SER A N 1
ATOM 847 C CA . SER A 1 107 ? 0.905 -10.015 -12.212 1.00 87.50 107 SER A CA 1
ATOM 848 C C . SER A 1 107 ? 0.194 -11.037 -11.313 1.00 87.50 107 SER A C 1
ATOM 850 O O . SER A 1 107 ? -1.027 -11.167 -11.381 1.00 87.50 107 SER A O 1
ATOM 852 N N . GLY A 1 108 ? 0.926 -11.727 -10.430 1.00 82.94 108 GLY A N 1
ATOM 853 C CA . GLY A 1 108 ? 0.368 -12.665 -9.454 1.00 82.94 108 GLY A CA 1
ATOM 854 C C . GLY A 1 108 ? -0.266 -12.000 -8.226 1.00 82.94 108 GLY A C 1
ATOM 855 O O . GLY A 1 108 ? -1.025 -12.649 -7.502 1.00 82.94 108 GLY A O 1
ATOM 856 N N . LYS A 1 109 ? -0.001 -10.708 -7.985 1.00 84.56 109 LYS A N 1
ATOM 857 C CA . LYS A 1 109 ? -0.513 -9.959 -6.826 1.00 84.56 109 LYS A CA 1
ATOM 858 C C . LYS A 1 109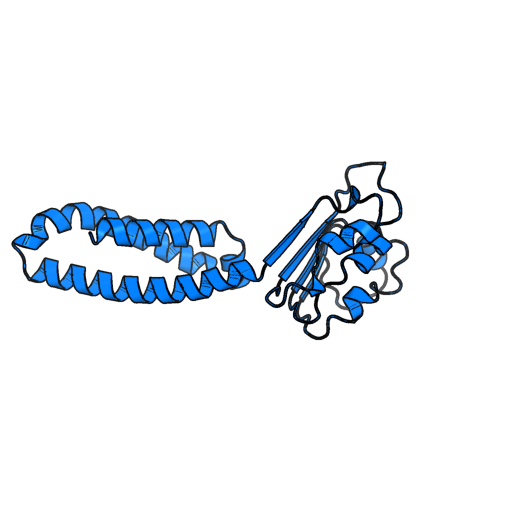 ? -1.937 -9.458 -7.093 1.00 84.56 109 LYS A C 1
ATOM 860 O O . LYS A 1 109 ? -2.150 -8.309 -7.467 1.00 84.56 109 LYS A O 1
ATOM 865 N N . ARG A 1 110 ? -2.925 -10.339 -6.892 1.00 80.94 110 ARG A N 1
ATOM 866 C CA . ARG A 1 110 ? -4.357 -10.102 -7.199 1.00 80.94 110 ARG A CA 1
ATOM 867 C C . ARG A 1 110 ? -4.971 -8.895 -6.483 1.00 80.94 110 ARG A C 1
ATOM 869 O O . ARG A 1 110 ? -5.877 -8.265 -7.020 1.00 80.94 110 ARG A O 1
ATOM 876 N N . ASN A 1 111 ? -4.453 -8.572 -5.304 1.00 80.75 111 ASN A N 1
ATOM 877 C CA . ASN A 1 111 ? -4.956 -7.489 -4.468 1.00 80.75 111 ASN A CA 1
ATOM 878 C C . ASN A 1 111 ? -4.200 -6.170 -4.690 1.00 80.75 111 ASN A C 1
ATOM 880 O O . ASN A 1 111 ? -4.621 -5.136 -4.196 1.00 80.75 111 ASN A O 1
ATOM 884 N N . LEU A 1 112 ? -3.113 -6.156 -5.466 1.00 85.00 112 LEU A N 1
ATOM 885 C CA . LEU A 1 112 ? -2.317 -4.947 -5.658 1.00 85.00 112 LEU A CA 1
ATOM 886 C C . LEU A 1 112 ? -3.126 -3.865 -6.393 1.00 85.00 112 LEU A C 1
ATOM 888 O O . LEU A 1 112 ? -3.518 -4.055 -7.544 1.00 85.00 112 LEU A O 1
ATOM 892 N N . LYS A 1 113 ? -3.355 -2.724 -5.734 1.00 86.06 113 LYS A N 1
ATOM 893 C CA . LYS A 1 113 ? -4.05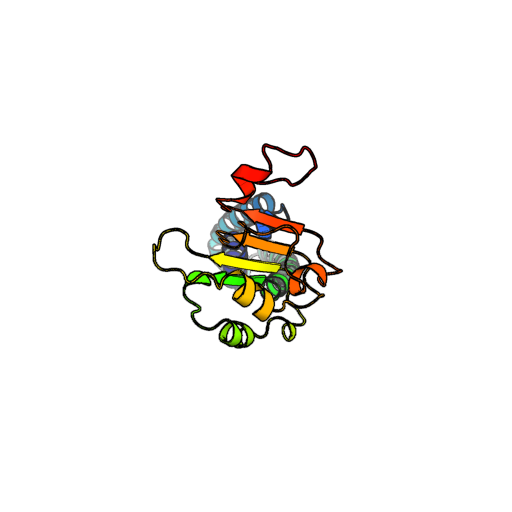0 -1.557 -6.304 1.00 86.06 113 LYS A CA 1
ATOM 894 C C . LYS A 1 113 ? -3.119 -0.386 -6.570 1.00 86.06 113 LYS A C 1
ATOM 896 O O . LYS A 1 113 ? -3.382 0.378 -7.494 1.00 86.06 113 LYS A O 1
ATOM 901 N N . ARG A 1 114 ? -2.038 -0.248 -5.803 1.00 85.94 114 ARG A N 1
ATOM 902 C CA . ARG A 1 114 ? -1.099 0.872 -5.909 1.00 85.94 114 ARG A CA 1
ATOM 903 C C . ARG A 1 114 ? 0.335 0.369 -5.969 1.00 85.94 114 ARG A C 1
ATOM 905 O O . ARG A 1 114 ? 0.741 -0.449 -5.146 1.00 85.94 114 ARG A O 1
ATOM 912 N N . LEU A 1 115 ? 1.095 0.872 -6.931 1.00 89.62 115 LEU A N 1
ATOM 913 C CA . LEU A 1 115 ? 2.480 0.479 -7.159 1.00 89.62 115 LEU A CA 1
ATOM 914 C C . LEU A 1 115 ? 3.353 1.726 -7.268 1.00 89.62 115 LEU A C 1
ATOM 916 O O . LEU A 1 115 ? 3.080 2.591 -8.096 1.00 89.62 115 LEU A O 1
ATOM 920 N N . HIS A 1 116 ? 4.402 1.791 -6.453 1.00 90.12 116 HIS A N 1
ATOM 921 C CA . HIS A 1 116 ? 5.463 2.790 -6.560 1.00 90.12 116 HIS A CA 1
ATOM 922 C C . HIS A 1 116 ? 6.732 2.127 -7.081 1.00 90.12 116 HIS A C 1
ATOM 924 O O . HIS A 1 116 ? 7.173 1.117 -6.531 1.00 90.12 116 HIS A O 1
ATOM 930 N N . LEU A 1 117 ? 7.315 2.684 -8.136 1.00 90.06 117 LEU A N 1
ATOM 931 C CA . LEU A 1 117 ? 8.558 2.217 -8.739 1.00 90.06 117 LEU A CA 1
ATOM 932 C C . LEU A 1 117 ? 9.576 3.353 -8.698 1.00 90.06 117 LEU A C 1
ATOM 934 O O . LEU A 1 117 ? 9.289 4.434 -9.210 1.00 90.06 117 LEU A O 1
ATOM 938 N N . SER A 1 118 ? 10.761 3.123 -8.132 1.00 89.25 118 SER A N 1
ATOM 939 C CA . SER A 1 118 ? 11.802 4.152 -8.068 1.00 89.25 118 SER A CA 1
ATOM 940 C C . SER A 1 118 ? 13.162 3.692 -8.591 1.00 89.25 118 SER A C 1
ATOM 942 O O . SER A 1 118 ? 13.664 2.605 -8.283 1.00 89.25 118 SER A O 1
ATOM 944 N N . TRP A 1 119 ? 13.765 4.577 -9.385 1.00 87.94 119 TRP A N 1
ATOM 945 C CA . TRP A 1 119 ? 15.139 4.505 -9.868 1.00 87.94 119 TRP A CA 1
ATOM 946 C C . TRP A 1 119 ? 15.956 5.617 -9.217 1.00 87.94 119 TRP A C 1
ATOM 948 O O . TRP A 1 119 ? 15.538 6.775 -9.185 1.00 87.94 119 TRP A O 1
ATOM 958 N N . ASN A 1 120 ? 17.141 5.280 -8.718 1.00 82.94 120 ASN A N 1
ATOM 959 C CA . ASN A 1 120 ? 18.060 6.263 -8.173 1.00 82.94 120 ASN A CA 1
ATOM 960 C C . ASN A 1 120 ? 18.792 7.002 -9.306 1.00 82.94 120 ASN A C 1
ATOM 962 O O . ASN A 1 120 ? 19.459 6.406 -10.156 1.00 82.94 120 ASN A O 1
ATOM 966 N N . THR A 1 121 ? 18.685 8.331 -9.328 1.00 69.00 121 THR A N 1
ATOM 967 C CA . THR A 1 121 ? 19.314 9.165 -10.359 1.00 69.00 121 THR A CA 1
ATOM 968 C C . THR A 1 121 ? 20.788 9.464 -10.095 1.00 69.00 121 THR A C 1
ATOM 970 O O . THR A 1 121 ? 21.469 9.901 -11.020 1.00 69.00 121 THR A O 1
ATOM 973 N N . ASN A 1 122 ? 21.294 9.183 -8.889 1.00 66.44 122 ASN A N 1
ATOM 974 C CA . ASN A 1 122 ? 22.594 9.669 -8.410 1.00 66.44 122 ASN A CA 1
ATOM 975 C C . ASN A 1 122 ? 23.812 8.831 -8.842 1.00 66.44 122 ASN A C 1
ATOM 977 O O . ASN A 1 122 ? 24.942 9.253 -8.602 1.00 66.44 122 ASN A O 1
ATOM 981 N N . GLU A 1 123 ? 23.618 7.667 -9.469 1.00 56.31 123 GLU A N 1
ATOM 982 C CA . GLU A 1 123 ? 24.715 6.773 -9.869 1.00 56.31 123 GLU A CA 1
ATOM 983 C C . GLU A 1 123 ? 24.987 6.858 -11.390 1.00 56.31 123 GLU A C 1
ATOM 985 O O . GLU A 1 123 ? 24.081 6.717 -12.221 1.00 56.31 123 GLU A O 1
ATOM 990 N N . ASN A 1 124 ? 26.256 7.105 -11.746 1.00 56.22 124 ASN A N 1
ATOM 991 C CA . ASN A 1 124 ? 26.778 7.268 -13.115 1.00 56.22 124 ASN A CA 1
ATOM 992 C C . ASN A 1 124 ? 26.899 5.939 -13.904 1.00 56.22 124 ASN A C 1
ATOM 994 O O . ASN A 1 124 ? 27.455 5.934 -14.999 1.00 56.22 124 ASN A O 1
ATOM 998 N N . GLU A 1 125 ? 26.394 4.821 -13.366 1.00 53.28 125 GLU A N 1
ATOM 999 C CA . GLU A 1 125 ? 26.594 3.453 -13.887 1.00 53.28 125 GLU A CA 1
ATOM 1000 C C . GLU A 1 125 ? 25.283 2.670 -14.094 1.00 53.28 125 GLU A C 1
ATOM 1002 O O . GLU A 1 125 ? 25.256 1.443 -14.015 1.00 53.28 125 GLU A O 1
ATOM 1007 N N . SER A 1 126 ? 24.159 3.345 -14.338 1.00 57.22 126 SER A N 1
ATOM 1008 C CA . SER A 1 126 ? 22.932 2.626 -14.702 1.00 57.22 126 SER A CA 1
ATOM 1009 C C . SER A 1 126 ? 23.008 2.222 -16.177 1.00 57.22 126 SER A C 1
ATOM 1011 O O . SER A 1 126 ? 23.075 3.084 -17.053 1.00 57.22 126 SER A O 1
ATOM 1013 N N . GLU A 1 127 ? 23.027 0.913 -16.444 1.00 58.78 127 GLU A N 1
ATOM 1014 C CA . GLU A 1 127 ? 22.840 0.363 -17.792 1.00 58.78 127 GLU A CA 1
ATOM 1015 C C . GLU A 1 127 ? 21.527 0.898 -18.396 1.00 58.78 127 GLU A C 1
ATOM 1017 O O . GLU A 1 127 ? 20.534 1.068 -17.685 1.00 58.78 127 GLU A O 1
ATOM 1022 N N . ASP A 1 128 ? 21.502 1.139 -19.712 1.00 71.00 128 ASP A N 1
ATOM 1023 C CA . ASP A 1 128 ? 20.314 1.580 -20.464 1.00 71.00 128 ASP A CA 1
ATOM 1024 C C . ASP A 1 128 ? 19.296 0.434 -20.631 1.00 71.00 128 ASP A C 1
ATOM 1026 O O . ASP A 1 128 ? 18.971 -0.010 -21.729 1.00 71.00 128 ASP A O 1
ATOM 1030 N N . ASN A 1 129 ? 18.849 -0.128 -19.508 1.00 82.12 129 ASN A N 1
ATOM 1031 C CA . ASN A 1 129 ? 17.934 -1.264 -19.445 1.00 82.12 129 ASN A CA 1
ATOM 1032 C C . ASN A 1 129 ? 16.637 -0.925 -18.691 1.00 82.12 129 ASN A C 1
ATOM 1034 O O . ASN A 1 129 ? 15.765 -1.781 -18.547 1.00 82.12 129 ASN A O 1
ATOM 1038 N N . ALA A 1 130 ? 16.477 0.321 -18.223 1.00 84.00 130 ALA A N 1
ATOM 1039 C CA . ALA A 1 130 ? 15.342 0.740 -17.398 1.00 84.00 130 ALA A CA 1
ATOM 1040 C C . ALA A 1 130 ? 13.995 0.435 -18.075 1.00 84.00 130 ALA A C 1
ATOM 1042 O O . ALA A 1 130 ? 13.055 -0.019 -17.420 1.00 84.00 130 ALA A O 1
ATOM 1043 N N . LYS A 1 131 ? 13.915 0.624 -19.399 1.00 84.88 131 LYS A N 1
ATOM 1044 C CA . LYS A 1 131 ? 12.734 0.278 -20.199 1.00 84.88 131 LYS A CA 1
ATOM 1045 C C . LYS A 1 131 ? 12.433 -1.218 -20.163 1.00 84.88 131 LYS A C 1
ATOM 1047 O O . LYS A 1 131 ? 11.283 -1.602 -19.963 1.00 84.88 131 LYS A O 1
ATOM 1052 N N . ASP A 1 132 ? 13.455 -2.052 -20.319 1.00 87.75 132 ASP A N 1
ATOM 1053 C CA . ASP A 1 132 ? 13.309 -3.506 -20.291 1.00 87.75 132 ASP A CA 1
ATOM 1054 C C . ASP A 1 132 ? 12.933 -4.005 -18.891 1.00 87.75 132 ASP A C 1
ATOM 1056 O O . ASP A 1 132 ? 12.131 -4.929 -18.765 1.00 87.75 132 ASP A O 1
ATOM 1060 N N . VAL A 1 133 ? 13.478 -3.391 -17.834 1.00 89.62 133 VAL A N 1
ATOM 1061 C CA . VAL A 1 133 ? 13.099 -3.667 -16.438 1.00 89.62 133 VAL A CA 1
ATOM 1062 C C . VAL A 1 133 ? 11.618 -3.349 -16.227 1.00 89.62 133 VAL A C 1
ATOM 1064 O O . VAL A 1 133 ? 10.879 -4.182 -15.703 1.00 89.62 133 VAL A O 1
ATOM 1067 N N . LEU A 1 134 ? 11.161 -2.181 -16.686 1.00 88.06 134 LEU A N 1
ATOM 1068 C CA . LEU A 1 134 ? 9.767 -1.754 -16.563 1.00 88.06 134 LEU A CA 1
ATOM 1069 C C . LEU A 1 134 ? 8.799 -2.642 -17.367 1.00 88.06 134 LEU A C 1
ATOM 1071 O O . LEU A 1 134 ? 7.707 -2.966 -16.895 1.00 88.06 134 LEU A O 1
ATOM 1075 N N . GLU A 1 135 ? 9.207 -3.102 -18.551 1.00 90.31 135 GLU A N 1
ATOM 1076 C CA . GLU A 1 135 ? 8.450 -4.084 -19.337 1.00 90.31 135 GLU A CA 1
ATOM 1077 C C . GLU A 1 135 ? 8.396 -5.448 -18.620 1.00 90.31 135 GLU A C 1
ATOM 1079 O O . GLU A 1 135 ? 7.337 -6.070 -18.523 1.00 90.31 135 GLU A O 1
ATOM 1084 N N . ALA A 1 136 ? 9.517 -5.901 -18.051 1.00 91.69 136 ALA A N 1
ATOM 1085 C CA . ALA A 1 136 ? 9.624 -7.191 -17.376 1.00 91.69 136 ALA A CA 1
ATOM 1086 C C . ALA A 1 136 ? 8.881 -7.263 -16.032 1.00 91.69 136 ALA A C 1
ATOM 1088 O O . ALA A 1 136 ? 8.474 -8.359 -15.641 1.00 91.69 136 ALA A O 1
ATOM 1089 N N . LEU A 1 137 ? 8.679 -6.132 -15.346 1.00 90.88 137 LEU A N 1
ATOM 1090 C CA . LEU A 1 137 ? 7.879 -6.053 -14.119 1.00 90.88 137 LEU A CA 1
ATOM 1091 C C . LEU A 1 137 ? 6.419 -6.473 -14.343 1.00 90.88 137 LEU A C 1
ATOM 1093 O O . LEU A 1 137 ? 5.829 -7.074 -13.446 1.00 90.88 137 LEU A O 1
ATOM 1097 N N . ALA A 1 138 ? 5.864 -6.176 -15.527 1.00 91.62 138 ALA A N 1
ATOM 1098 C CA . ALA A 1 138 ? 4.536 -6.599 -15.981 1.00 91.62 138 ALA A CA 1
ATOM 1099 C C . ALA A 1 138 ? 3.444 -6.559 -14.878 1.00 91.62 138 ALA A C 1
ATOM 1101 O O . ALA A 1 138 ? 2.936 -7.614 -14.474 1.00 91.62 138 ALA A O 1
ATOM 1102 N N . PRO A 1 139 ? 3.104 -5.366 -14.344 1.00 87.88 139 PRO A N 1
ATOM 1103 C CA . PRO A 1 139 ? 2.092 -5.218 -13.299 1.00 87.88 139 PRO A CA 1
ATOM 1104 C C . PRO A 1 139 ? 0.708 -5.728 -13.725 1.00 87.88 139 PRO A C 1
ATOM 1106 O O . PRO A 1 139 ? 0.377 -5.779 -14.909 1.00 87.88 139 PRO A O 1
ATOM 1109 N N . SER A 1 140 ? -0.107 -6.138 -12.747 1.00 87.38 140 SER A N 1
ATOM 1110 C CA . SER A 1 140 ? -1.447 -6.668 -13.013 1.00 87.38 140 SER A CA 1
ATOM 1111 C C . SER A 1 140 ? -2.412 -5.569 -13.470 1.00 87.38 140 SER A C 1
ATOM 1113 O O . SER A 1 140 ? -2.341 -4.424 -13.027 1.00 87.38 140 SER A O 1
ATOM 1115 N N . THR A 1 141 ? -3.389 -5.929 -14.303 1.00 86.06 141 THR A N 1
ATOM 1116 C CA . THR A 1 141 ? -4.426 -5.000 -14.788 1.00 86.06 141 THR A CA 1
ATOM 1117 C C . THR A 1 141 ? -5.394 -4.536 -13.696 1.00 86.06 141 THR A C 1
ATOM 1119 O O . THR A 1 141 ? -6.207 -3.648 -13.936 1.00 86.06 141 THR A O 1
ATOM 1122 N N . GLY A 1 142 ? -5.329 -5.124 -12.495 1.00 85.00 142 GLY A N 1
ATOM 1123 C CA . GLY A 1 142 ? -6.108 -4.713 -11.325 1.00 85.00 142 GLY A CA 1
ATOM 1124 C C . GLY A 1 142 ? -5.580 -3.454 -10.630 1.00 85.00 142 GLY A C 1
ATOM 1125 O O . GLY A 1 142 ? -6.244 -2.966 -9.711 1.00 85.00 142 GLY A O 1
ATOM 1126 N N . LEU A 1 143 ? -4.421 -2.946 -11.065 1.00 87.00 143 LEU A N 1
ATOM 1127 C CA . LEU A 1 143 ? -3.789 -1.740 -10.550 1.00 87.00 143 LEU A CA 1
ATOM 1128 C C . LEU A 1 143 ? -4.623 -0.493 -10.881 1.00 87.00 143 LEU A C 1
ATOM 1130 O O . LEU A 1 143 ? -5.004 -0.278 -12.031 1.00 87.00 143 LEU A O 1
ATOM 1134 N N . THR A 1 144 ? -4.883 0.342 -9.877 1.00 83.38 144 THR A N 1
ATOM 1135 C CA . THR A 1 144 ? -5.612 1.610 -10.022 1.00 83.38 144 THR A CA 1
ATOM 1136 C C . THR A 1 144 ? -4.692 2.822 -9.966 1.00 83.38 144 THR A C 1
ATOM 1138 O O . THR A 1 144 ? -5.039 3.862 -10.522 1.00 83.38 144 THR A O 1
ATOM 1141 N N . GLU A 1 145 ? -3.524 2.701 -9.330 1.00 84.25 145 GLU A N 1
ATOM 1142 C CA . GLU A 1 145 ? -2.541 3.782 -9.232 1.00 84.25 145 GLU A CA 1
ATOM 1143 C C . GLU A 1 145 ? -1.118 3.278 -9.494 1.00 84.25 145 GLU A C 1
ATOM 1145 O O . GLU A 1 145 ? -0.683 2.275 -8.923 1.00 84.25 145 GLU A O 1
ATOM 1150 N N . LEU A 1 146 ? -0.383 4.006 -10.332 1.00 87.56 146 LEU A N 1
ATOM 1151 C CA . LEU A 1 146 ? 1.019 3.750 -10.642 1.00 87.56 146 LEU A CA 1
ATOM 1152 C C . LEU A 1 146 ? 1.811 5.044 -10.469 1.00 87.56 146 LEU A C 1
ATOM 1154 O O . LEU A 1 146 ? 1.500 6.043 -11.117 1.00 87.56 146 LEU A O 1
ATOM 1158 N N . ASN A 1 147 ? 2.828 5.012 -9.613 1.00 87.69 147 ASN A N 1
ATOM 1159 C CA . ASN A 1 147 ? 3.811 6.079 -9.492 1.00 87.69 147 ASN A CA 1
ATOM 1160 C C . ASN A 1 147 ? 5.182 5.576 -9.950 1.00 87.69 147 ASN A C 1
ATOM 1162 O O . ASN A 1 147 ? 5.619 4.490 -9.560 1.00 87.69 147 ASN A O 1
ATOM 1166 N N . ILE A 1 148 ? 5.839 6.354 -10.802 1.00 87.06 148 ILE A N 1
ATOM 1167 C CA . ILE A 1 148 ? 7.157 6.063 -11.355 1.00 87.06 148 ILE A CA 1
ATOM 1168 C C . ILE A 1 148 ? 8.055 7.259 -11.067 1.00 87.06 148 ILE A C 1
ATOM 1170 O O . ILE A 1 148 ? 7.795 8.360 -11.537 1.00 87.06 148 ILE A O 1
ATOM 1174 N N . GLN A 1 149 ? 9.146 7.029 -10.348 1.00 86.75 149 GLN A N 1
ATOM 1175 C CA . GLN A 1 149 ? 10.074 8.074 -9.934 1.00 86.75 149 GLN A CA 1
ATOM 1176 C C . GLN A 1 149 ? 11.480 7.804 -10.470 1.00 86.75 149 GLN A C 1
ATOM 1178 O O . GLN A 1 149 ? 11.985 6.683 -10.379 1.00 86.75 149 GLN A O 1
ATOM 1183 N N . GLY A 1 150 ? 12.139 8.834 -11.007 1.00 83.31 150 GLY A N 1
ATOM 1184 C CA . GLY A 1 150 ? 13.553 8.751 -11.397 1.00 83.31 150 GLY A CA 1
ATOM 1185 C C . GLY A 1 150 ? 13.818 7.937 -12.667 1.00 83.31 150 GLY A C 1
ATOM 1186 O O . GLY A 1 150 ? 14.961 7.576 -12.952 1.00 83.31 150 GLY A O 1
ATOM 1187 N N . TYR A 1 151 ? 12.775 7.606 -13.431 1.00 83.19 151 TYR A N 1
ATOM 1188 C CA . TYR A 1 151 ? 12.880 6.727 -14.591 1.00 83.19 151 TYR A CA 1
ATOM 1189 C C . TYR A 1 151 ? 13.660 7.394 -15.738 1.00 83.19 151 TYR A C 1
ATOM 1191 O O . TYR A 1 151 ? 13.203 8.339 -16.385 1.00 83.19 151 TYR A O 1
ATOM 1199 N N . LYS A 1 152 ? 14.866 6.875 -16.005 1.00 75.25 152 LYS A N 1
ATOM 1200 C CA . LYS A 1 152 ? 15.800 7.415 -17.012 1.00 75.25 152 LYS A CA 1
ATOM 1201 C C . LYS A 1 152 ? 15.436 7.049 -18.457 1.00 75.25 152 LYS A C 1
ATOM 1203 O O . LYS A 1 152 ? 15.827 7.764 -19.374 1.00 75.25 152 LYS A O 1
ATOM 1208 N N . GLY A 1 153 ? 14.610 6.018 -18.674 1.00 69.19 153 GLY A N 1
ATOM 1209 C CA . GLY A 1 153 ? 14.195 5.547 -20.007 1.00 69.19 153 GLY A CA 1
ATOM 1210 C C . GLY A 1 153 ? 13.271 6.497 -20.789 1.00 69.19 153 GLY A C 1
ATOM 1211 O O . GLY A 1 153 ? 12.715 6.110 -21.817 1.00 69.19 153 GLY A O 1
ATOM 1212 N N . CYS A 1 154 ? 13.088 7.733 -20.317 1.00 66.00 154 CYS A N 1
ATOM 1213 C CA . CYS A 1 154 ? 12.262 8.766 -20.942 1.00 66.00 154 CYS A CA 1
ATOM 1214 C C . CYS A 1 154 ? 12.855 9.363 -22.235 1.00 66.00 154 CYS A C 1
ATOM 1216 O O . CYS A 1 154 ? 12.130 10.029 -22.968 1.00 66.00 154 CYS A O 1
ATOM 1218 N N . GLU A 1 155 ? 14.137 9.131 -22.550 1.00 57.16 155 GLU A N 1
ATOM 1219 C CA . GLU A 1 155 ? 14.811 9.712 -23.733 1.00 57.16 155 GLU A CA 1
ATOM 1220 C C . GLU A 1 155 ? 14.143 9.329 -25.061 1.00 57.16 155 GLU A C 1
ATOM 1222 O O . GLU A 1 155 ? 14.039 10.150 -25.975 1.00 57.16 155 GLU A O 1
ATOM 1227 N N . ASN A 1 156 ? 13.598 8.111 -25.124 1.00 53.97 156 ASN A N 1
ATOM 1228 C CA . ASN A 1 156 ? 12.969 7.528 -26.311 1.00 53.97 156 ASN A CA 1
ATOM 1229 C C . ASN A 1 156 ? 11.468 7.247 -26.124 1.00 53.97 156 ASN A C 1
ATOM 1231 O O . ASN A 1 156 ? 10.891 6.460 -26.878 1.00 53.97 156 ASN A O 1
ATOM 1235 N N . LEU A 1 157 ? 10.823 7.848 -25.117 1.00 56.78 157 LEU A N 1
ATOM 1236 C CA . LEU A 1 157 ? 9.405 7.617 -24.834 1.00 56.78 157 LEU A CA 1
ATOM 1237 C C . LEU A 1 157 ? 8.530 8.368 -25.856 1.00 56.78 157 LEU A C 1
ATOM 1239 O O . LEU A 1 157 ? 8.021 9.455 -25.604 1.00 56.78 157 LEU A O 1
ATOM 1243 N N . SER A 1 158 ? 8.368 7.799 -27.050 1.00 59.00 158 SER A N 1
ATOM 1244 C CA . SER A 1 158 ? 7.231 8.127 -27.921 1.00 59.00 158 SER A CA 1
ATOM 1245 C C . SER A 1 158 ? 5.920 7.561 -27.360 1.00 59.00 158 SER A C 1
ATOM 1247 O O . SER A 1 158 ? 4.850 8.084 -27.650 1.00 59.00 158 SER A O 1
ATOM 1249 N N . SER A 1 159 ? 6.006 6.519 -26.527 1.00 64.38 159 SER A N 1
ATOM 1250 C CA . SER A 1 159 ? 4.890 5.904 -25.807 1.00 64.38 159 SER A CA 1
ATOM 1251 C C . SER A 1 159 ? 5.386 5.149 -24.571 1.00 64.38 159 SER A C 1
ATOM 1253 O O . SER A 1 159 ? 6.512 4.644 -24.561 1.00 64.38 159 SER A O 1
ATOM 1255 N N . LEU A 1 160 ? 4.526 5.000 -23.558 1.00 73.38 160 LEU A N 1
ATOM 1256 C CA . LEU A 1 160 ? 4.776 4.118 -22.411 1.00 73.38 160 LEU A CA 1
ATOM 1257 C C . LEU A 1 160 ? 5.010 2.657 -22.863 1.00 73.38 160 LEU A C 1
ATOM 1259 O O . LEU A 1 160 ? 4.530 2.276 -23.932 1.00 73.38 160 LEU A O 1
ATOM 1263 N N . PRO A 1 161 ? 5.724 1.828 -22.081 1.00 79.06 161 PRO A N 1
ATOM 1264 C CA . PRO A 1 161 ? 5.876 0.393 -22.346 1.00 79.06 161 PRO A CA 1
ATOM 1265 C C . PRO A 1 161 ? 4.532 -0.343 -22.444 1.00 79.06 161 PRO A C 1
ATOM 1267 O O . PRO A 1 161 ? 3.530 0.089 -21.864 1.00 79.06 161 PRO A O 1
ATOM 1270 N N . THR A 1 162 ? 4.511 -1.475 -23.152 1.00 82.81 162 THR A N 1
ATOM 1271 C CA . THR A 1 162 ? 3.279 -2.245 -23.412 1.00 82.81 162 THR A CA 1
ATOM 1272 C C . THR A 1 162 ? 2.658 -2.721 -22.105 1.00 82.81 162 THR A C 1
ATOM 1274 O O . THR A 1 162 ? 1.443 -2.640 -21.930 1.00 82.81 162 THR A O 1
ATOM 1277 N N . SER A 1 163 ? 3.498 -3.133 -21.152 1.00 82.81 163 SER A N 1
ATOM 1278 C CA . SER A 1 163 ? 3.069 -3.561 -19.819 1.00 82.81 163 SER A CA 1
ATOM 1279 C C . SER A 1 163 ? 2.206 -2.522 -19.089 1.00 82.81 163 SER A C 1
ATOM 1281 O O . SER A 1 163 ? 1.259 -2.893 -18.399 1.00 82.81 163 SER A O 1
ATOM 1283 N N . ILE A 1 164 ? 2.486 -1.226 -19.271 1.00 83.06 164 ILE A N 1
ATOM 1284 C CA . ILE A 1 164 ? 1.727 -0.126 -18.659 1.00 83.06 164 ILE A CA 1
ATOM 1285 C C . ILE A 1 164 ? 0.483 0.210 -19.482 1.00 83.06 164 ILE A C 1
ATOM 1287 O O . ILE A 1 164 ? -0.572 0.476 -18.912 1.00 83.06 164 ILE A O 1
ATOM 1291 N N . GLN A 1 165 ? 0.568 0.154 -20.814 1.00 82.31 165 GLN A N 1
ATOM 1292 C CA . GLN A 1 165 ? -0.589 0.396 -21.688 1.00 82.31 165 GLN A CA 1
ATOM 1293 C C . GLN A 1 165 ? -1.731 -0.606 -21.452 1.00 82.31 165 GLN A C 1
ATOM 1295 O O . GLN A 1 165 ? -2.894 -0.289 -21.682 1.00 82.31 165 GLN A O 1
ATOM 1300 N N . MET A 1 166 ? -1.414 -1.809 -20.966 1.00 83.25 166 MET A N 1
ATOM 1301 C CA . MET A 1 166 ? -2.399 -2.845 -20.640 1.00 83.25 166 MET A CA 1
ATOM 1302 C C . MET A 1 166 ? -3.129 -2.623 -19.304 1.00 83.25 166 MET A C 1
ATOM 1304 O O . MET A 1 166 ? -4.034 -3.391 -18.975 1.00 83.25 166 MET A O 1
ATOM 1308 N N . LEU A 1 167 ? -2.772 -1.598 -18.522 1.00 85.62 167 LEU A N 1
ATOM 1309 C CA . LEU A 1 167 ? -3.390 -1.301 -17.226 1.00 85.62 167 LEU A CA 1
ATOM 1310 C C . LEU A 1 167 ? -4.754 -0.618 -17.394 1.00 85.62 167 LEU A C 1
ATOM 1312 O O . LEU A 1 167 ? -4.927 0.569 -17.137 1.00 85.62 167 LEU A O 1
ATOM 1316 N N . THR A 1 168 ? -5.757 -1.388 -17.809 1.00 85.12 168 THR A N 1
ATOM 1317 C CA . THR A 1 168 ? -7.090 -0.871 -18.161 1.00 85.12 168 THR A CA 1
ATOM 1318 C C . THR A 1 168 ? -7.876 -0.262 -16.995 1.00 85.12 168 THR A C 1
ATOM 1320 O O . THR A 1 168 ? -8.812 0.490 -17.237 1.00 85.12 168 THR A O 1
ATOM 1323 N N . ASN A 1 169 ? -7.533 -0.583 -15.741 1.00 83.81 169 ASN A N 1
ATOM 1324 C CA . ASN A 1 169 ? -8.189 -0.028 -14.547 1.00 83.81 169 ASN A CA 1
ATOM 1325 C C . ASN A 1 169 ? -7.421 1.145 -13.918 1.00 83.81 169 ASN A C 1
ATOM 1327 O O . ASN A 1 169 ? -7.803 1.616 -12.841 1.00 83.81 169 ASN A O 1
ATOM 1331 N N . LEU A 1 170 ? -6.343 1.605 -14.560 1.00 81.81 170 LEU A N 1
ATOM 1332 C CA . LEU A 1 170 ? -5.499 2.664 -14.032 1.00 81.81 170 LEU A CA 1
ATOM 1333 C C . LEU A 1 170 ? -6.264 3.992 -14.028 1.00 81.81 170 LEU A C 1
ATOM 1335 O O . LEU A 1 170 ? -6.680 4.495 -15.068 1.00 81.81 170 LEU A O 1
ATOM 1339 N N . LYS A 1 171 ? -6.449 4.561 -12.838 1.00 82.81 171 LYS A N 1
ATOM 1340 C CA . LYS A 1 171 ? -7.112 5.853 -12.620 1.00 82.81 171 LYS A CA 1
ATOM 1341 C C . LYS A 1 171 ? -6.110 6.983 -12.427 1.00 82.81 171 LYS A C 1
ATOM 1343 O O . LYS A 1 171 ? -6.412 8.126 -12.748 1.00 82.81 171 LYS A O 1
ATOM 1348 N N . LYS A 1 172 ? -4.933 6.663 -11.882 1.00 79.94 172 LYS A N 1
ATOM 1349 C CA . LYS A 1 172 ? -3.866 7.623 -11.597 1.00 79.94 172 LYS A CA 1
ATOM 135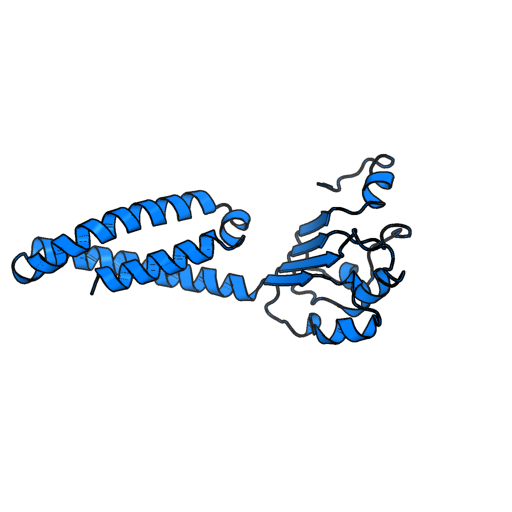0 C C . LYS A 1 172 ? -2.532 7.091 -12.104 1.00 79.94 172 LYS A C 1
ATOM 1352 O O . LYS A 1 172 ? -2.120 5.990 -11.741 1.00 79.94 172 LYS A O 1
ATOM 1357 N N . LEU A 1 173 ? -1.856 7.902 -12.907 1.00 83.62 173 LEU A N 1
ATOM 1358 C CA . LEU A 1 173 ? -0.478 7.691 -13.330 1.00 83.62 173 LEU A CA 1
ATOM 1359 C C . LEU A 1 173 ? 0.317 8.941 -12.958 1.00 83.62 173 LEU A C 1
ATOM 1361 O O . LEU A 1 173 ? -0.015 10.023 -13.436 1.00 83.62 173 LEU A O 1
ATOM 1365 N N . SER A 1 174 ? 1.329 8.784 -12.108 1.00 82.12 174 SER A N 1
ATOM 1366 C CA . SER A 1 174 ? 2.303 9.835 -11.805 1.00 82.12 174 SER A CA 1
ATOM 1367 C C . SER A 1 174 ? 3.678 9.403 -12.300 1.00 82.12 174 SER A C 1
ATOM 1369 O O . SER A 1 174 ? 4.062 8.239 -12.155 1.00 82.12 174 SER A O 1
ATOM 1371 N N . ILE A 1 175 ? 4.382 10.326 -12.949 1.00 81.94 175 ILE A N 1
ATOM 1372 C CA . ILE A 1 175 ? 5.737 10.122 -13.452 1.00 81.94 175 ILE A CA 1
ATOM 1373 C C . ILE A 1 175 ? 6.552 11.337 -13.022 1.00 81.94 175 ILE A C 1
ATOM 1375 O O . ILE A 1 175 ? 6.398 12.421 -13.581 1.00 81.94 175 ILE A O 1
ATOM 1379 N N . GLU A 1 176 ? 7.405 11.143 -12.027 1.00 78.56 176 GLU A N 1
ATOM 1380 C CA . GLU A 1 176 ? 8.102 12.207 -11.305 1.00 78.56 176 GLU A CA 1
ATOM 1381 C C . GLU A 1 176 ? 9.616 12.064 -11.465 1.00 78.56 176 GLU A C 1
ATOM 1383 O O . GLU A 1 176 ? 10.143 10.977 -11.745 1.00 78.56 176 GLU A O 1
ATOM 1388 N N . MET A 1 177 ? 10.336 13.174 -11.278 1.00 70.06 177 MET A N 1
ATOM 1389 C CA . MET A 1 177 ? 11.803 13.220 -11.360 1.00 70.06 177 MET A CA 1
ATOM 1390 C C . MET A 1 177 ? 12.337 12.543 -12.631 1.00 70.06 177 MET A C 1
ATOM 1392 O O . MET A 1 177 ? 13.309 11.790 -12.603 1.00 70.06 177 MET A O 1
ATOM 1396 N N . CYS A 1 178 ? 11.655 12.770 -13.753 1.00 68.75 178 CYS A N 1
ATOM 1397 C CA . CYS A 1 178 ? 12.048 12.252 -15.052 1.00 68.75 178 CYS A CA 1
ATOM 1398 C C . CYS A 1 178 ? 12.828 13.337 -15.801 1.00 68.75 178 CYS A C 1
ATOM 1400 O O . CYS A 1 178 ? 12.209 14.154 -16.488 1.00 68.75 178 CYS A O 1
ATOM 1402 N N . PRO A 1 179 ? 14.176 13.334 -15.737 1.00 61.28 179 PRO A N 1
ATOM 1403 C CA . PRO A 1 179 ? 15.009 14.449 -16.210 1.00 61.28 179 PRO A CA 1
ATOM 1404 C C . PRO A 1 179 ? 14.862 14.756 -17.711 1.00 61.28 179 PRO A C 1
ATOM 1406 O O . PRO A 1 179 ? 15.291 15.807 -18.186 1.00 61.28 179 PRO A O 1
ATOM 1409 N N . ASN A 1 180 ? 14.261 13.840 -18.477 1.00 60.50 180 ASN A N 1
ATOM 1410 C CA . ASN A 1 180 ? 14.025 13.988 -19.912 1.00 60.50 180 ASN A CA 1
ATOM 1411 C C . ASN A 1 180 ? 12.554 14.254 -20.286 1.00 60.50 180 ASN A C 1
ATOM 1413 O O . ASN A 1 180 ? 12.298 14.710 -21.400 1.00 60.50 180 ASN A O 1
ATOM 1417 N N . LEU A 1 181 ? 11.598 14.021 -19.377 1.00 57.28 181 LEU A N 1
ATOM 1418 C CA . LEU A 1 181 ? 10.183 14.360 -19.586 1.00 57.28 181 LEU A CA 1
ATOM 1419 C C . LEU A 1 181 ? 9.945 15.858 -19.336 1.00 57.28 181 LEU A C 1
ATOM 1421 O O . LEU A 1 181 ? 9.256 16.514 -20.114 1.00 57.28 181 LEU A O 1
ATOM 1425 N N . GLU A 1 182 ? 10.638 16.411 -18.338 1.00 49.81 182 GLU A N 1
ATOM 1426 C CA . GLU A 1 182 ? 10.685 17.844 -18.014 1.00 49.81 182 GLU A CA 1
ATOM 1427 C C . GLU A 1 182 ? 11.092 18.693 -19.238 1.00 49.81 182 GLU A C 1
ATOM 1429 O O . GLU A 1 182 ? 10.461 19.696 -19.554 1.00 49.81 182 GLU A O 1
ATOM 1434 N N . LYS A 1 183 ? 12.052 18.207 -20.042 1.00 51.41 183 LYS A N 1
ATOM 1435 C CA . LYS A 1 183 ? 12.511 18.859 -21.287 1.00 51.41 183 LYS A CA 1
ATOM 1436 C C . LYS A 1 183 ? 11.528 18.770 -22.466 1.00 51.41 183 LYS A C 1
ATOM 1438 O O . LYS A 1 183 ? 11.665 19.528 -23.427 1.00 51.41 183 LYS A O 1
ATOM 1443 N N . ARG A 1 184 ? 10.597 17.804 -22.466 1.00 42.53 184 ARG A N 1
ATOM 1444 C CA . ARG A 1 184 ? 9.618 17.592 -23.555 1.00 42.53 184 ARG A CA 1
ATOM 1445 C C . ARG A 1 184 ? 8.289 18.297 -23.286 1.00 42.53 184 ARG A C 1
ATOM 1447 O O . ARG A 1 184 ? 7.715 18.846 -24.222 1.00 42.53 184 ARG A O 1
ATOM 1454 N N . CYS A 1 185 ? 7.827 18.327 -22.037 1.00 42.00 185 CYS A N 1
ATOM 1455 C CA . CYS A 1 185 ? 6.560 18.963 -21.664 1.00 42.00 185 CYS A CA 1
ATOM 1456 C C . CYS A 1 185 ? 6.560 20.496 -21.826 1.00 42.00 185 CYS A C 1
ATOM 1458 O O . CYS A 1 185 ? 5.492 21.081 -21.964 1.00 42.00 185 CYS A O 1
ATOM 1460 N N . GLU A 1 186 ? 7.722 21.150 -21.921 1.00 44.03 186 GLU A N 1
ATOM 1461 C CA . GLU A 1 186 ? 7.804 22.572 -22.300 1.00 44.03 186 GLU A CA 1
ATOM 1462 C C . GLU A 1 186 ? 7.398 22.849 -23.764 1.00 44.03 186 GLU A C 1
ATOM 1464 O O . GLU A 1 186 ? 7.164 24.002 -24.126 1.00 44.03 186 GLU A O 1
ATOM 1469 N N . LYS A 1 187 ? 7.317 21.822 -24.628 1.00 44.19 187 LYS A N 1
ATOM 1470 C CA . LYS A 1 187 ? 7.099 21.996 -26.077 1.00 44.19 187 LYS A CA 1
ATOM 1471 C C . LYS A 1 187 ? 5.703 21.639 -26.581 1.00 44.19 187 LYS A C 1
ATOM 1473 O O . LYS A 1 187 ? 5.345 22.101 -27.662 1.00 44.19 187 LYS A O 1
ATOM 1478 N N . GLU A 1 188 ? 4.906 20.876 -25.839 1.00 36.62 188 GLU A N 1
ATOM 1479 C CA . GLU A 1 188 ? 3.565 20.474 -26.279 1.00 36.62 188 GLU A CA 1
ATOM 1480 C C . GLU A 1 188 ? 2.544 20.632 -25.147 1.00 36.62 188 GLU A C 1
ATOM 1482 O O . GLU A 1 188 ? 2.576 19.948 -24.128 1.00 36.62 188 GLU A O 1
ATOM 1487 N N . VAL A 1 189 ? 1.628 21.583 -25.337 1.00 40.41 189 VAL A N 1
ATOM 1488 C CA . VAL A 1 189 ? 0.505 21.873 -24.442 1.00 40.41 189 VAL A CA 1
ATOM 1489 C C . VAL A 1 189 ? -0.491 20.711 -24.492 1.00 40.41 189 VAL A C 1
ATOM 1491 O O . VAL A 1 189 ? -1.152 20.510 -25.508 1.00 40.41 189 VAL A O 1
ATOM 1494 N N . GLY A 1 190 ? -0.639 19.974 -23.388 1.00 33.28 190 GLY A N 1
ATOM 1495 C CA . GLY A 1 190 ? -1.667 18.938 -23.263 1.00 33.28 190 GLY A CA 1
ATOM 1496 C C . GLY A 1 190 ? -1.567 18.102 -21.988 1.00 33.28 190 GLY A C 1
ATOM 1497 O O . GLY A 1 190 ? -0.982 17.030 -22.007 1.00 33.28 190 GLY A O 1
ATOM 1498 N N . ALA A 1 191 ? -2.150 18.610 -20.898 1.00 34.25 191 ALA A N 1
ATOM 1499 C CA . ALA A 1 191 ? -2.575 17.901 -19.682 1.00 34.25 191 ALA A CA 1
ATOM 1500 C C . ALA A 1 191 ? -1.820 16.605 -19.302 1.00 34.25 191 ALA A C 1
ATOM 1502 O O . ALA A 1 191 ? -2.386 15.514 -19.305 1.00 34.25 191 ALA A O 1
ATOM 1503 N N . ILE A 1 192 ? -0.570 16.746 -18.864 1.00 39.59 192 ILE A N 1
ATOM 1504 C CA . ILE A 1 192 ? 0.032 15.829 -17.893 1.00 39.59 192 ILE A CA 1
ATOM 1505 C C . ILE A 1 192 ? 0.424 16.712 -16.715 1.00 39.59 192 ILE A C 1
ATOM 1507 O O . ILE A 1 192 ? 1.223 17.633 -16.875 1.00 39.59 192 ILE A O 1
ATOM 1511 N N . SER A 1 193 ? -0.183 16.495 -15.551 1.00 37.41 193 SER A N 1
ATOM 1512 C CA . SER A 1 193 ? 0.280 17.132 -14.319 1.00 37.41 193 SER A CA 1
ATOM 1513 C C . SER A 1 193 ? 1.603 16.476 -13.930 1.00 37.41 193 SER A C 1
ATOM 1515 O O . SER A 1 193 ? 1.615 15.450 -13.260 1.00 37.41 193 SER A O 1
ATOM 1517 N N . VAL A 1 194 ? 2.697 17.035 -14.444 1.00 37.12 194 VAL A N 1
ATOM 1518 C CA . VAL A 1 194 ? 4.070 16.738 -14.030 1.00 37.12 194 VAL A CA 1
ATOM 1519 C C . VAL A 1 194 ? 4.336 17.585 -12.785 1.00 37.12 194 VAL A C 1
ATOM 1521 O O . VAL A 1 194 ? 4.236 18.811 -12.863 1.00 37.12 194 VAL A O 1
ATOM 1524 N N . TYR A 1 195 ? 4.608 16.941 -11.651 1.00 35.09 195 TYR A N 1
ATOM 1525 C CA . TYR A 1 195 ? 5.134 17.575 -10.438 1.00 35.09 195 TYR A CA 1
ATOM 1526 C C . TYR A 1 195 ? 6.526 17.018 -10.136 1.00 35.09 195 TYR A C 1
ATOM 1528 O O . TYR A 1 195 ? 6.795 15.852 -10.512 1.00 35.09 195 TYR A O 1
#

InterPro domains:
  IPR038005 Virus X resistance protein-like, coiled-coil domain [cd14798] (2-79)
  IPR041118 Disease resistance, N-terminal [PF18052] (5-80)
  IPR056789 R13L1/DRL21-like, LRR repeat region [PF25019] (86-183)

pLDDT: mean 75.67, std 13.57, range [33.28, 91.69]

Foldseek 3Di:
DLLVLLVVVLVLLVVVLVDCLCVVVVNNVVSVVVSVVSVVVSVVVVVLVVVCVPDPVSVVVSVVVVVVSVVVVVVSVVVVLVVLQEDEAEQLLPCPDLLVLCVLVQQVSQNHAEYHYYHDQPDPDRDLCLLSNVLNNLHHLNYQYYEYECRANLQPPPDRHPSVVSNPNHNYYAYENHPNVVVVCVPDDDDDPYD

Secondary structure (DSSP, 8-state):
-HHHHHHHHHHHHHHHHHSTHHHHHT-HHHHHHHHHHHHHHHHHHHHHHTTTTT-HHHHHHHHHHHHHHHHHHHHHHHHHHTGGGEEEE--GGG-SSGGGGGGG-GGG-TT--EEEEE--SS-TT--TTHHHHHHHH---TT--EEEEES-GGGGG-SS--HHHHT-TT--EEEEES-TTTHHHHTT--S-----